Protein AF-0000000087415395 (afdb_homodimer)

pLDDT: mean 88.95, std 20.22, range [27.73, 98.94]

Secondary structure (DSSP, 8-state):
------------B---HHHHHHHHHHHHHT-BHHHHPBPP-EEETT-BHHHHHHHHHHHT-SEEEEE-TTSSEEEEEEHHHHHHHHHSSS-TTT-BGGGTSEETTS---B-TTSBHHHHHHHHHHTT-SEEEEEEEEEETTEEEEEEEEEEEHHHHHHHHHHHHH----/------------B---HHHHHHHHHHHHHH-BHHHHPBPP-EEETT-BHHHHHHHHHHHT-SEEEEE-TTSSEEEEEEHHHHHHHHHSSS-TTT-BGGGTSEETTS---B-TTSBHHHHHHHHHHTT-SEEEEEEEEEETTEEEEEEEEEEEHHHHHHHHHHHHH----

Structure (mmCIF, N/CA/C/O backbone):
data_AF-0000000087415395-model_v1
#
loop_
_entity.id
_entity.type
_entity.pdbx_description
1 polymer 'CBS domain-containing protein'
#
loop_
_atom_site.group_PDB
_atom_site.id
_atom_site.type_symbol
_atom_site.label_atom_id
_atom_site.label_alt_id
_atom_site.label_comp_id
_atom_site.label_asym_id
_atom_site.label_entity_id
_atom_site.label_seq_id
_atom_site.pdbx_PDB_ins_code
_atom_site.Cartn_x
_atom_site.Cartn_y
_atom_site.Cartn_z
_atom_site.occupancy
_atom_site.B_iso_or_equiv
_atom_site.auth_seq_id
_atom_site.auth_comp_id
_atom_site.auth_asym_id
_atom_site.auth_atom_id
_atom_site.pdbx_PDB_model_num
ATOM 1 N N . MET A 1 1 ? -17.281 68.375 13.727 1 27.73 1 MET A N 1
ATOM 2 C CA . MET A 1 1 ? -17.375 67.25 14.641 1 27.73 1 MET A CA 1
ATOM 3 C C . MET A 1 1 ? -16.688 66.062 14.062 1 27.73 1 MET A C 1
ATOM 5 O O . MET A 1 1 ? -17.109 65.5 13.031 1 27.73 1 MET A O 1
ATOM 9 N N . ALA A 1 2 ? -15.375 65.875 14.336 1 30.25 2 ALA A N 1
ATOM 10 C CA . ALA A 1 2 ? -14.391 64.938 13.805 1 30.25 2 ALA A CA 1
ATOM 11 C C . ALA A 1 2 ? -14.719 63.531 14.211 1 30.25 2 ALA A C 1
ATOM 13 O O . ALA A 1 2 ? -14.883 63.219 15.391 1 30.25 2 ALA A O 1
ATOM 14 N N . GLY A 1 3 ? -15.609 62.844 13.492 1 29.36 3 GLY A N 1
ATOM 15 C CA . GLY A 1 3 ? -16.047 61.5 13.727 1 29.36 3 GLY A CA 1
ATOM 16 C C . GLY A 1 3 ? -14.906 60.562 14.094 1 29.36 3 GLY A C 1
ATOM 17 O O . GLY A 1 3 ? -13.898 60.5 13.383 1 29.36 3 GLY A O 1
ATOM 18 N N . PHE A 1 4 ? -14.602 60.375 15.461 1 29.14 4 PHE A N 1
ATOM 19 C CA . PHE A 1 4 ? -13.609 59.5 16.094 1 29.14 4 PHE A CA 1
ATOM 20 C C . PHE A 1 4 ? -13.688 58.094 15.523 1 29.14 4 PHE A C 1
ATOM 22 O O . PHE A 1 4 ? -14.75 57.469 15.539 1 29.14 4 PHE A O 1
ATOM 29 N N . LEU A 1 5 ? -13.078 57.812 14.391 1 31.75 5 LEU A N 1
ATOM 30 C CA . LEU A 1 5 ? -12.867 56.438 13.891 1 31.75 5 LEU A CA 1
ATOM 31 C C . LEU A 1 5 ? -12.43 55.531 15.016 1 31.75 5 LEU A C 1
ATOM 33 O O . LEU A 1 5 ? -11.367 55.719 15.617 1 31.75 5 LEU A O 1
ATOM 37 N N . ASP A 1 6 ? -13.359 55.125 15.969 1 32.84 6 ASP A N 1
ATOM 38 C CA . ASP A 1 6 ? -13.133 54.188 17.062 1 32.84 6 ASP A CA 1
ATOM 39 C C . ASP A 1 6 ? -12.367 52.969 16.578 1 32.84 6 ASP A C 1
ATOM 41 O O . ASP A 1 6 ? -12.828 52.25 15.695 1 32.84 6 ASP A O 1
ATOM 45 N N . ALA A 1 7 ? -11.086 53.094 16.547 1 36.47 7 ALA A N 1
ATOM 46 C CA . ALA A 1 7 ? -10.188 51.969 16.422 1 36.47 7 ALA A CA 1
ATOM 47 C C . ALA A 1 7 ? -10.617 50.844 17.375 1 36.47 7 ALA A C 1
ATOM 49 O O . ALA A 1 7 ? -10.594 51 18.594 1 36.47 7 ALA A O 1
ATOM 50 N N . ARG A 1 8 ? -11.75 50.125 17.109 1 39 8 ARG A N 1
ATOM 51 C CA . ARG A 1 8 ? -12.008 48.969 17.938 1 39 8 ARG A CA 1
ATOM 52 C C . ARG A 1 8 ? -10.734 48.125 18.125 1 39 8 ARG A C 1
ATOM 54 O O . ARG A 1 8 ? -9.914 48.031 17.203 1 39 8 ARG A O 1
ATOM 61 N N . PRO A 1 9 ? -10.312 48 19.391 1 34.31 9 PRO A N 1
ATOM 62 C CA . PRO A 1 9 ? -9.156 47.156 19.688 1 34.31 9 PRO A CA 1
ATOM 63 C C . PRO A 1 9 ? -9.25 45.781 19.031 1 34.31 9 PRO A C 1
ATOM 65 O O . PRO A 1 9 ? -10.344 45.25 18.891 1 34.31 9 PRO A O 1
ATOM 68 N N . ARG A 1 10 ? -8.57 45.5 17.969 1 37.28 10 ARG A N 1
ATOM 69 C CA . ARG A 1 10 ? -8.422 44.156 17.422 1 37.28 10 ARG A CA 1
ATOM 70 C C . ARG A 1 10 ? -8.18 43.156 18.547 1 37.28 10 ARG A C 1
ATOM 72 O O . ARG A 1 10 ? -7.258 43.312 19.344 1 37.28 10 ARG A O 1
ATOM 79 N N . VAL A 1 11 ? -9.164 42.75 19.297 1 34.28 11 VAL A N 1
ATOM 80 C CA . VAL A 1 11 ? -9.008 41.594 20.172 1 34.28 11 VAL A CA 1
ATOM 81 C C . VAL A 1 11 ? -8.188 40.531 19.453 1 34.28 11 VAL A C 1
ATOM 83 O O . VAL A 1 11 ? -8.555 40.062 18.359 1 34.28 11 VAL A O 1
ATOM 86 N N . GLY A 1 12 ? -6.863 40.656 19.359 1 34.59 12 GLY A N 1
ATOM 87 C CA . GLY A 1 12 ? -5.98 39.562 18.969 1 34.59 12 GLY A CA 1
ATOM 88 C C . GLY A 1 12 ? -6.281 38.25 19.688 1 34.59 12 GLY A C 1
ATOM 89 O O . GLY A 1 12 ? -6.246 38.188 20.922 1 34.59 12 GLY A O 1
ATOM 90 N N . TYR A 1 13 ? -7.246 37.531 19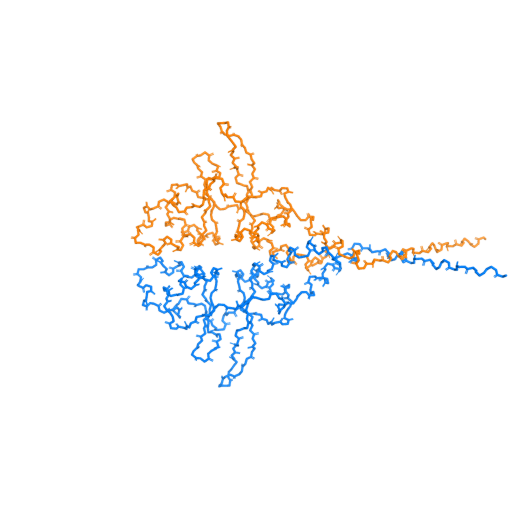.359 1 36.75 13 TYR A N 1
ATOM 91 C CA . TYR A 1 13 ? -7.277 36.156 19.891 1 36.75 13 TYR A CA 1
ATOM 92 C C . TYR A 1 13 ? -5.914 35.5 19.766 1 36.75 13 TYR A C 1
ATOM 94 O O . TYR A 1 13 ? -5.258 35.594 18.734 1 36.75 13 TYR A O 1
ATOM 102 N N . PHE A 1 14 ? -5.098 35.562 20.781 1 39.25 14 PHE A N 1
ATOM 103 C CA . PHE A 1 14 ? -3.928 34.688 20.938 1 39.25 14 PHE A CA 1
ATOM 104 C C . PHE A 1 14 ? -4.262 33.25 20.578 1 39.25 14 PHE A C 1
ATOM 106 O O . PHE A 1 14 ? -5.148 32.656 21.188 1 39.25 14 PHE A O 1
ATOM 113 N N . TYR A 1 15 ? -4.164 32.938 19.391 1 44.25 15 TYR A N 1
ATOM 114 C CA . TYR A 1 15 ? -4.219 31.5 19.078 1 44.25 15 TYR A CA 1
ATOM 115 C C . TYR A 1 15 ? -3.219 30.719 19.922 1 44.25 15 TYR A C 1
ATOM 117 O O . TYR A 1 15 ? -2.012 30.953 19.828 1 44.25 15 TYR A O 1
ATOM 125 N N . THR A 1 16 ? -3.465 30.391 21.094 1 48.66 16 THR A N 1
ATOM 126 C CA . THR A 1 16 ? -2.646 29.5 21.906 1 48.66 16 THR A CA 1
ATOM 127 C C . THR A 1 16 ? -2.438 28.156 21.203 1 48.66 16 THR A C 1
ATOM 129 O O . THR A 1 16 ? -3.201 27.797 20.297 1 48.66 16 THR A O 1
ATOM 132 N N . GLY A 1 17 ? -1.156 27.578 21.266 1 53 17 GLY A N 1
ATOM 133 C CA . GLY A 1 17 ? -0.797 26.25 20.812 1 53 17 GLY A CA 1
ATOM 134 C C . GLY A 1 17 ? -1.98 25.297 20.766 1 53 17 GLY A C 1
ATOM 135 O O . GLY A 1 17 ? -2.074 24.469 19.844 1 53 17 GLY A O 1
ATOM 136 N N . LYS A 1 18 ? -2.816 25.422 21.75 1 57.16 18 LYS A N 1
ATOM 137 C CA . LYS A 1 18 ? -4.031 24.609 21.828 1 57.16 18 LYS A CA 1
ATOM 138 C C . LYS A 1 18 ? -4.961 24.906 20.641 1 57.16 18 LYS A C 1
ATOM 140 O O . LYS A 1 18 ? -5.574 23.984 20.094 1 57.16 18 LYS A O 1
ATOM 145 N N . ASP A 1 19 ? -4.789 26.172 20.078 1 65.44 19 ASP A N 1
ATOM 146 C CA . ASP A 1 19 ? -5.715 26.562 19.016 1 65.44 19 ASP A CA 1
ATOM 147 C C . ASP A 1 19 ? -5.246 26.062 17.656 1 65.44 19 ASP A C 1
ATOM 149 O O . ASP A 1 19 ? -6.059 25.609 16.844 1 65.44 19 ASP A O 1
ATOM 153 N N . SER A 1 20 ? -3.982 25.922 17.562 1 72 20 SER A N 1
ATOM 154 C CA . SER A 1 20 ? -3.447 25.484 16.281 1 72 20 SER A CA 1
ATOM 155 C C . SER A 1 20 ? -3.727 24 16.062 1 72 20 SER A C 1
ATOM 157 O O . SER A 1 20 ? -4.137 23.594 14.969 1 72 20 SER A O 1
ATOM 159 N N . ASN A 1 21 ? -3.666 23.281 17.094 1 81.12 21 ASN A N 1
ATOM 160 C CA . ASN A 1 21 ? -3.914 21.844 17.016 1 81.12 21 ASN A CA 1
ATOM 161 C C . ASN A 1 21 ? -5.383 21.547 16.734 1 81.12 21 ASN A C 1
ATOM 163 O O . ASN A 1 21 ? -5.707 20.594 16.031 1 81.12 21 ASN A O 1
ATOM 167 N N . GLN A 1 22 ? -6.09 22.391 17.297 1 83.62 22 GLN A N 1
ATOM 168 C CA . GLN A 1 22 ? -7.52 22.219 17.062 1 83.62 22 GLN A CA 1
ATOM 169 C C . GLN A 1 22 ? -7.875 22.453 15.594 1 83.62 22 GLN A C 1
ATOM 171 O O . GLN A 1 22 ? -8.719 21.75 15.031 1 83.62 22 GLN A O 1
ATOM 176 N N . LEU A 1 23 ? -7.219 23.359 15.023 1 83.69 23 LEU A N 1
ATOM 177 C CA . LEU A 1 23 ? -7.484 23.672 13.625 1 83.69 23 LEU A CA 1
ATOM 178 C C . LEU A 1 23 ? -7.043 22.516 12.719 1 83.69 23 LEU A C 1
ATOM 180 O O . LEU A 1 23 ? -7.73 22.203 11.742 1 83.69 23 LEU A O 1
ATOM 184 N N . ILE A 1 24 ? -6.004 21.953 13.062 1 87.31 24 ILE A N 1
ATOM 185 C CA . ILE A 1 24 ? -5.48 20.844 12.273 1 87.31 24 ILE A CA 1
ATOM 186 C C . ILE A 1 24 ? -6.434 19.656 12.367 1 87.31 24 ILE A C 1
ATOM 188 O O . ILE A 1 24 ? -6.797 19.062 11.352 1 87.31 24 ILE A O 1
ATOM 192 N N . LYS A 1 25 ? -6.844 19.438 13.531 1 89.56 25 LYS A N 1
ATOM 193 C CA . LYS A 1 25 ? -7.77 18.328 13.758 1 89.56 25 LYS A CA 1
ATOM 194 C C . LYS A 1 25 ? -9.062 18.531 12.977 1 89.56 25 LYS A C 1
ATOM 196 O O . LYS A 1 25 ? -9.57 17.594 12.359 1 89.56 25 LYS A O 1
ATOM 201 N N . GLU A 1 26 ? -9.469 19.734 12.984 1 88.5 26 GLU A N 1
ATOM 202 C CA . GLU A 1 26 ? -10.711 20.047 12.281 1 88.5 26 GLU A CA 1
ATOM 203 C C . GLU A 1 26 ? -10.562 19.844 10.781 1 88.5 26 GLU A C 1
ATOM 205 O O . GLU A 1 26 ? -11.461 19.297 10.133 1 88.5 26 GLU A O 1
ATOM 210 N N . GLU A 1 27 ? -9.484 20.234 10.289 1 89.94 27 GLU A N 1
ATOM 211 C CA . GLU A 1 27 ? -9.258 20.125 8.852 1 89.94 27 GLU A CA 1
ATOM 212 C C . GLU A 1 27 ? -9.141 18.656 8.43 1 89.94 27 GLU A C 1
ATOM 214 O O . GLU A 1 27 ? -9.656 18.266 7.383 1 89.94 27 GLU A O 1
ATOM 219 N N . VAL A 1 28 ? -8.539 17.859 9.25 1 93 28 VAL A N 1
ATOM 220 C CA . VAL A 1 28 ? -8.375 16.438 8.961 1 93 28 VAL A CA 1
ATOM 221 C C . VAL A 1 28 ? -9.734 15.734 9.047 1 93 28 VAL A C 1
ATOM 223 O O . VAL A 1 28 ? -10.086 14.938 8.172 1 93 28 VAL A O 1
ATOM 226 N N . ASN A 1 29 ? -10.453 16.156 10 1 92 29 ASN A N 1
ATOM 227 C CA . ASN A 1 29 ? -11.734 15.492 10.266 1 92 29 ASN A CA 1
ATOM 228 C C . ASN A 1 29 ? -12.789 15.883 9.234 1 92 29 ASN A C 1
ATOM 230 O O . ASN A 1 29 ? -13.797 15.188 9.086 1 92 29 ASN A O 1
ATOM 234 N N . ARG A 1 30 ? -12.57 16.922 8.547 1 93.62 30 ARG A N 1
ATOM 235 C CA . ARG A 1 30 ? -13.531 17.406 7.562 1 93.62 30 ARG A CA 1
ATOM 236 C C . ARG A 1 30 ? -13.469 16.562 6.289 1 93.62 30 ARG A C 1
ATOM 238 O O . ARG A 1 30 ? -14.398 16.594 5.48 1 93.62 30 ARG A O 1
ATOM 245 N N . LYS A 1 31 ? -12.445 15.945 6.105 1 96.44 31 LYS A N 1
ATOM 246 C CA . LYS A 1 31 ? -12.328 15.094 4.922 1 96.44 31 LYS A CA 1
ATOM 247 C C . LYS A 1 31 ? -13.141 13.812 5.086 1 96.44 31 LYS A C 1
ATOM 249 O O . LYS A 1 31 ? -12.945 13.07 6.051 1 96.44 31 LYS A O 1
ATOM 254 N N . ILE A 1 32 ? -14 13.594 4.078 1 98.38 32 ILE A N 1
ATOM 255 C CA . ILE A 1 32 ? -14.906 12.453 4.207 1 98.38 32 ILE A CA 1
ATOM 256 C C . ILE A 1 32 ? -14.641 11.461 3.078 1 98.38 32 ILE A C 1
ATOM 258 O O . ILE A 1 32 ? -14.25 11.852 1.976 1 98.38 32 ILE A O 1
ATOM 262 N N . VAL A 1 33 ? -14.93 10.266 3.238 1 98.81 33 VAL A N 1
ATOM 263 C CA . VAL A 1 33 ? -14.609 9.133 2.371 1 98.81 33 VAL A CA 1
ATOM 264 C C . VAL A 1 33 ? -15.234 9.352 0.992 1 98.81 33 VAL A C 1
ATOM 266 O O . VAL A 1 33 ? -14.57 9.141 -0.03 1 98.81 33 VAL A O 1
ATOM 269 N N . LYS A 1 34 ? -16.422 9.82 0.931 1 98.5 34 LYS A N 1
ATOM 270 C CA . LYS A 1 34 ? -17.125 9.914 -0.343 1 98.5 34 LYS A CA 1
ATOM 271 C C . LYS A 1 34 ? -16.422 10.867 -1.299 1 98.5 34 LYS A C 1
ATOM 273 O O . LYS A 1 34 ? -16.484 10.695 -2.518 1 98.5 34 LYS A O 1
ATOM 278 N N . ASP A 1 35 ? -15.711 11.836 -0.807 1 98.19 35 ASP A N 1
ATOM 279 C CA . ASP A 1 35 ? -15.031 12.82 -1.643 1 98.19 35 ASP A CA 1
ATOM 280 C C . ASP A 1 35 ? -13.695 12.297 -2.145 1 98.19 35 ASP A C 1
ATOM 282 O O . ASP A 1 35 ? -13.102 12.859 -3.07 1 98.19 35 ASP A O 1
ATOM 286 N N . TYR A 1 36 ? -13.242 11.18 -1.556 1 98.62 36 TYR A N 1
ATOM 287 C CA . TYR A 1 36 ? -11.883 10.742 -1.863 1 98.62 36 TYR A CA 1
ATOM 288 C C . TYR A 1 36 ? -11.883 9.328 -2.434 1 98.62 36 TYR A C 1
ATOM 290 O O . TYR A 1 36 ? -10.906 8.898 -3.051 1 98.62 36 TYR A O 1
ATOM 298 N N . LYS A 1 37 ? -12.945 8.594 -2.188 1 98.75 37 LYS A N 1
ATOM 299 C CA . LYS A 1 37 ? -12.969 7.188 -2.58 1 98.75 37 LYS A CA 1
ATOM 300 C C . LYS A 1 37 ? -12.766 7.035 -4.086 1 98.75 37 LYS A C 1
ATOM 302 O O . LYS A 1 37 ? -13.133 7.918 -4.859 1 98.75 37 LYS A O 1
ATOM 307 N N . ALA A 1 38 ? -12.164 5.941 -4.465 1 98.62 38 ALA A N 1
ATOM 308 C CA . ALA A 1 38 ? -12.008 5.555 -5.867 1 98.62 38 ALA A CA 1
ATOM 309 C C . ALA A 1 38 ? -13.008 4.461 -6.242 1 98.62 38 ALA A C 1
ATOM 311 O O . ALA A 1 38 ? -13.602 3.826 -5.371 1 98.62 38 ALA A O 1
ATOM 312 N N . PRO A 1 39 ? -13.211 4.289 -7.527 1 98.38 39 PRO A N 1
ATOM 313 C CA . PRO A 1 39 ? -14.07 3.176 -7.941 1 98.38 39 PRO A CA 1
ATOM 314 C C . PRO A 1 39 ? -13.539 1.818 -7.488 1 98.38 39 PRO A C 1
ATOM 316 O O . PRO A 1 39 ? -12.328 1.584 -7.531 1 98.38 39 PRO A O 1
ATOM 319 N N . PRO A 1 40 ? -14.383 1.015 -7.047 1 98.38 40 PRO A N 1
ATOM 320 C CA . PRO A 1 40 ? -13.93 -0.317 -6.637 1 98.38 40 PRO A CA 1
ATOM 321 C C . PRO A 1 40 ? -13.586 -1.216 -7.824 1 98.38 40 PRO A C 1
ATOM 323 O O . PRO A 1 40 ? -14.141 -1.044 -8.914 1 98.38 40 PRO A O 1
ATOM 326 N N . ILE A 1 41 ? -12.719 -2.127 -7.672 1 98.88 41 ILE A N 1
ATOM 327 C CA . ILE A 1 41 ? -12.422 -3.166 -8.656 1 98.88 41 ILE A CA 1
ATOM 328 C C . ILE A 1 41 ? -13.016 -4.496 -8.195 1 98.88 41 ILE A C 1
ATOM 330 O O . ILE A 1 41 ? -12.617 -5.031 -7.152 1 98.88 41 ILE A O 1
ATOM 334 N N . ILE A 1 42 ? -13.859 -5 -9.031 1 98.81 42 ILE A N 1
ATOM 335 C CA . ILE A 1 42 ? -14.719 -6.09 -8.578 1 98.81 42 ILE A CA 1
ATOM 336 C C . ILE A 1 42 ? -14.508 -7.316 -9.461 1 98.81 42 ILE A C 1
ATOM 338 O O . ILE A 1 42 ? -14.297 -7.191 -10.672 1 98.81 42 ILE A O 1
ATOM 342 N N . ILE A 1 43 ? -14.562 -8.484 -8.828 1 98.94 43 ILE A N 1
ATOM 343 C CA . ILE A 1 43 ? -14.625 -9.766 -9.523 1 98.94 43 ILE A CA 1
ATOM 344 C C . ILE A 1 43 ? -15.703 -10.648 -8.898 1 98.94 43 ILE A C 1
ATOM 346 O O . ILE A 1 43 ? -16.234 -10.32 -7.832 1 98.94 43 ILE A O 1
ATOM 350 N N . LYS A 1 44 ? -15.977 -11.711 -9.57 1 98.69 44 LYS A N 1
ATOM 351 C CA . LYS A 1 44 ? -16.984 -12.648 -9.07 1 98.69 44 LYS A CA 1
ATOM 352 C C . LYS A 1 44 ? -16.328 -13.75 -8.234 1 98.69 44 LYS A C 1
ATOM 354 O O . LYS A 1 44 ? -15.156 -14.07 -8.414 1 98.69 44 LYS A O 1
ATOM 359 N N . GLU A 1 45 ? -17.125 -14.383 -7.422 1 98.12 45 GLU A N 1
ATOM 360 C CA . GLU A 1 45 ? -16.672 -15.477 -6.578 1 98.12 45 GLU A CA 1
ATOM 361 C C . GLU A 1 45 ? -16.141 -16.641 -7.422 1 98.12 45 GLU A C 1
ATOM 363 O O . GLU A 1 45 ? -15.258 -17.375 -6.98 1 98.12 45 GLU A O 1
ATOM 368 N N . SER A 1 46 ? -16.656 -16.75 -8.617 1 97.88 46 SER A N 1
ATOM 369 C CA . SER A 1 46 ? -16.312 -17.875 -9.477 1 97.88 46 SER A CA 1
ATOM 370 C C . SER A 1 46 ? -15.078 -17.594 -10.312 1 97.88 46 SER A C 1
ATOM 372 O O . SER A 1 46 ? -14.547 -18.484 -10.977 1 97.88 46 SER A O 1
ATOM 374 N N . SER A 1 47 ? -14.656 -16.344 -10.289 1 98.62 47 SER A N 1
ATOM 375 C CA . SER A 1 47 ? -13.438 -16.031 -11.031 1 98.62 47 SER A CA 1
ATOM 376 C C . SER A 1 47 ? -12.273 -16.891 -10.57 1 98.62 47 SER A C 1
ATOM 378 O O . SER A 1 47 ? -12.164 -17.234 -9.391 1 98.62 47 SER A O 1
ATOM 380 N N . SER A 1 48 ? -11.445 -17.281 -11.469 1 98.81 48 SER A N 1
ATOM 381 C CA . SER A 1 48 ? -10.258 -18.047 -11.094 1 98.81 48 SER A CA 1
ATOM 382 C C . SER A 1 48 ? -9.203 -17.141 -10.453 1 98.81 48 SER A C 1
ATOM 384 O O . SER A 1 48 ? -9.203 -15.93 -10.664 1 98.81 48 SER A O 1
ATOM 386 N N . VAL A 1 49 ? -8.328 -17.766 -9.758 1 98.81 49 VAL A N 1
ATOM 387 C CA . VAL A 1 49 ? -7.195 -17.047 -9.18 1 98.81 49 VAL A CA 1
ATOM 388 C C . VAL A 1 49 ? -6.363 -16.422 -10.297 1 98.81 49 VAL A C 1
ATOM 390 O O . VAL A 1 49 ? -5.898 -15.281 -10.164 1 98.81 49 VAL A O 1
ATOM 393 N N . TYR A 1 50 ? -6.23 -17.125 -11.391 1 98.69 50 TYR A N 1
ATOM 394 C CA . TYR A 1 50 ? -5.492 -16.594 -12.523 1 98.69 50 TYR A CA 1
ATOM 395 C C . TYR A 1 50 ? -6.156 -15.328 -13.062 1 98.69 50 TYR A C 1
ATOM 397 O O . TYR A 1 50 ? -5.484 -14.328 -13.312 1 98.69 50 TYR A O 1
ATOM 405 N N . ASP A 1 51 ? -7.449 -15.383 -13.188 1 98.75 51 ASP A N 1
ATOM 406 C CA . ASP A 1 51 ? -8.188 -14.211 -13.664 1 98.75 51 ASP A CA 1
ATOM 407 C C . ASP A 1 51 ? -8.039 -13.039 -12.688 1 98.75 51 ASP A C 1
ATOM 409 O O . ASP A 1 51 ? -7.945 -11.883 -13.109 1 98.75 51 ASP A O 1
ATOM 413 N N . ALA A 1 52 ? -8.07 -13.375 -11.43 1 98.88 52 ALA A N 1
ATOM 414 C CA . ALA A 1 52 ? -7.898 -12.344 -10.406 1 98.88 52 ALA A CA 1
ATOM 415 C C . ALA A 1 52 ? -6.535 -11.672 -10.531 1 98.88 52 ALA A C 1
ATOM 417 O O . ALA A 1 52 ? -6.438 -10.445 -10.461 1 98.88 52 ALA A O 1
ATOM 418 N N . ILE A 1 53 ? -5.477 -12.414 -10.758 1 98.75 53 ILE A N 1
ATOM 419 C CA . ILE A 1 53 ? -4.133 -11.875 -10.93 1 98.75 53 ILE A CA 1
ATOM 420 C C . ILE A 1 53 ? -4.094 -10.969 -12.156 1 98.75 53 ILE A C 1
ATOM 422 O O . ILE A 1 53 ? -3.561 -9.852 -12.094 1 98.75 53 ILE A O 1
ATOM 426 N N . CYS A 1 54 ? -4.688 -11.414 -13.211 1 98.56 54 CYS A N 1
ATOM 427 C CA . CYS A 1 54 ? -4.727 -10.617 -14.438 1 98.56 54 CYS A CA 1
ATOM 428 C C . CYS A 1 54 ? -5.445 -9.297 -14.195 1 98.56 54 CYS A C 1
ATOM 430 O O . CYS A 1 54 ? -4.977 -8.242 -14.633 1 98.56 54 CYS A O 1
ATOM 432 N N . THR A 1 55 ? -6.574 -9.383 -13.5 1 98.75 55 THR A N 1
ATOM 433 C CA . THR A 1 55 ? -7.34 -8.18 -13.203 1 98.75 55 THR A CA 1
ATOM 434 C C . THR A 1 55 ? -6.527 -7.223 -12.336 1 98.75 55 THR A C 1
ATOM 436 O O . THR A 1 55 ? -6.543 -6.012 -12.555 1 98.75 55 THR A O 1
ATOM 439 N N . LEU A 1 56 ? -5.852 -7.797 -11.383 1 98.56 56 LEU A N 1
ATOM 440 C CA . LEU A 1 56 ? -5.016 -6.996 -10.492 1 98.56 56 LEU A CA 1
ATOM 441 C C . LEU A 1 56 ? -3.975 -6.211 -11.289 1 98.56 56 LEU A C 1
ATOM 443 O O . LEU A 1 56 ? -3.777 -5.02 -11.047 1 98.56 56 LEU A O 1
ATOM 447 N N . PHE A 1 57 ? -3.307 -6.801 -12.203 1 97.75 57 PHE A N 1
ATOM 448 C CA . PHE A 1 57 ? -2.279 -6.16 -13.016 1 97.75 57 PHE A CA 1
ATOM 449 C C . PHE A 1 57 ? -2.9 -5.164 -13.992 1 97.75 57 PHE A C 1
ATOM 451 O O . PHE A 1 57 ? -2.389 -4.055 -14.164 1 97.75 57 PHE A O 1
ATOM 458 N N . LEU A 1 58 ? -4.004 -5.609 -14.633 1 98.12 58 LEU A N 1
ATOM 459 C CA . LEU A 1 58 ? -4.676 -4.773 -15.617 1 98.12 58 LEU A CA 1
ATOM 460 C C . LEU A 1 58 ? -5.133 -3.459 -14.992 1 98.12 58 LEU A C 1
ATOM 462 O O . LEU A 1 58 ? -4.973 -2.393 -15.586 1 98.12 58 LEU A O 1
ATOM 466 N N . GLU A 1 59 ? -5.656 -3.521 -13.812 1 98.19 59 GLU A N 1
ATOM 467 C CA . GLU A 1 59 ? -6.227 -2.354 -13.148 1 98.19 59 GLU A CA 1
ATOM 468 C C . GLU A 1 59 ? -5.18 -1.626 -12.312 1 98.19 59 GLU A C 1
ATOM 470 O O . GLU A 1 59 ? -5.43 -0.527 -11.812 1 98.19 59 GLU A O 1
ATOM 475 N N . ASP A 1 60 ? -4.062 -2.227 -12.117 1 97.31 60 ASP A N 1
ATOM 476 C CA . ASP A 1 60 ? -2.965 -1.69 -11.32 1 97.31 60 ASP A CA 1
ATOM 477 C C . ASP A 1 60 ? -3.424 -1.363 -9.898 1 97.31 60 ASP A C 1
ATOM 479 O O . ASP A 1 60 ? -3.242 -0.241 -9.422 1 97.31 60 ASP A O 1
ATOM 483 N N . VAL A 1 61 ? -3.982 -2.367 -9.258 1 97.88 61 VAL A N 1
ATOM 484 C CA . VAL A 1 61 ? -4.41 -2.27 -7.863 1 97.88 61 VAL A CA 1
ATOM 485 C C . VAL A 1 61 ? -3.857 -3.451 -7.07 1 97.88 61 VAL A C 1
ATOM 487 O O . VAL A 1 61 ? -3.373 -4.426 -7.648 1 97.88 61 VAL A O 1
ATOM 490 N N . GLY A 1 62 ? -3.93 -3.322 -5.691 1 98 62 GLY A N 1
ATOM 491 C CA . GLY A 1 62 ? -3.402 -4.379 -4.844 1 98 62 GLY A CA 1
ATOM 492 C C . GLY A 1 62 ? -4.484 -5.227 -4.199 1 98 62 GLY A C 1
ATOM 493 O O . GLY A 1 62 ? -4.191 -6.219 -3.531 1 98 62 GLY A O 1
ATOM 494 N N . THR A 1 63 ? -5.734 -4.805 -4.391 1 98.56 63 THR A N 1
ATOM 495 C CA . THR A 1 63 ? -6.848 -5.492 -3.75 1 98.56 63 THR A CA 1
ATOM 496 C C . THR A 1 63 ? -8.062 -5.539 -4.676 1 98.56 63 THR A C 1
ATOM 498 O O . THR A 1 63 ? -8.336 -4.574 -5.391 1 98.56 63 THR A O 1
ATOM 501 N N . LEU A 1 64 ? -8.734 -6.676 -4.699 1 98.94 64 LEU A N 1
ATOM 502 C CA . LEU A 1 64 ? -9.984 -6.863 -5.418 1 98.94 64 LEU A CA 1
ATOM 503 C C . LEU A 1 64 ? -11.117 -7.211 -4.457 1 98.94 64 LEU A C 1
ATOM 505 O O . LEU A 1 64 ? -10.922 -7.961 -3.498 1 98.94 64 LEU A O 1
ATOM 509 N N . PHE A 1 65 ? -12.281 -6.707 -4.785 1 98.94 65 PHE A N 1
ATOM 510 C CA . PHE A 1 65 ? -13.461 -7.078 -4.016 1 98.94 65 PHE A CA 1
ATOM 511 C C . PHE A 1 65 ? -14.281 -8.117 -4.762 1 98.94 65 PHE A C 1
ATOM 513 O O . PHE A 1 65 ? -14.484 -8.008 -5.977 1 98.94 65 PHE A O 1
ATOM 520 N N . VAL A 1 66 ? -14.719 -9.117 -4.047 1 98.94 66 VAL A N 1
ATOM 521 C CA . VAL A 1 66 ? -15.422 -10.25 -4.637 1 98.94 66 VAL A CA 1
ATOM 522 C C . VAL A 1 66 ? -16.922 -10.141 -4.34 1 98.94 66 VAL A C 1
ATOM 524 O O . VAL A 1 66 ? -17.312 -9.992 -3.182 1 98.94 66 VAL A O 1
ATOM 527 N N . LEU A 1 67 ? -17.672 -10.227 -5.34 1 98.81 67 LEU A N 1
ATOM 528 C CA . LEU A 1 67 ? -19.125 -10.172 -5.164 1 98.81 67 LEU A CA 1
ATOM 529 C C . LEU A 1 67 ? -19.75 -11.547 -5.336 1 98.81 67 LEU A C 1
ATOM 531 O O . LEU A 1 67 ? -19.297 -12.344 -6.16 1 98.81 67 LEU A O 1
ATOM 535 N N . ASN A 1 68 ? -20.781 -11.773 -4.562 1 97.69 68 ASN A N 1
ATOM 536 C CA . ASN A 1 68 ? -21.562 -13 -4.754 1 97.69 68 ASN A CA 1
ATOM 537 C C . ASN A 1 68 ? -22.531 -12.867 -5.926 1 97.69 68 ASN A C 1
ATOM 539 O O . ASN A 1 68 ? -22.531 -11.852 -6.621 1 97.69 68 ASN A O 1
ATOM 543 N N . GLY A 1 69 ? -23.234 -13.914 -6.207 1 96.44 69 GLY A N 1
ATOM 544 C CA . GLY A 1 69 ? -24.141 -13.969 -7.344 1 96.44 69 GLY A CA 1
ATOM 545 C C . GLY A 1 69 ? -25.219 -12.906 -7.297 1 96.44 69 GLY A C 1
ATOM 546 O O . GLY A 1 69 ? -25.844 -12.594 -8.32 1 96.44 69 GLY A O 1
ATOM 547 N N . LYS A 1 70 ? -25.453 -12.281 -6.129 1 96.5 70 LYS A N 1
ATOM 548 C CA . LYS A 1 70 ? -26.5 -11.266 -5.961 1 96.5 70 LYS A CA 1
ATOM 549 C C . LYS A 1 70 ? -25.906 -9.859 -6.043 1 96.5 70 LYS A C 1
ATOM 551 O O . LYS A 1 70 ? -26.625 -8.875 -5.809 1 96.5 70 LYS A O 1
ATOM 556 N N . GLY A 1 71 ? -24.641 -9.742 -6.207 1 97.25 71 GLY A N 1
ATOM 557 C CA . GLY A 1 71 ? -23.984 -8.453 -6.383 1 97.25 71 GLY A CA 1
ATOM 558 C C . GLY A 1 71 ? -23.594 -7.797 -5.074 1 97.25 71 GLY A C 1
ATOM 559 O O . GLY A 1 71 ? -23.422 -6.578 -5.008 1 97.25 71 GLY A O 1
ATOM 560 N N . HIS A 1 72 ? -23.484 -8.633 -4.062 1 98.25 72 HIS A N 1
ATOM 561 C CA . HIS A 1 72 ? -23.078 -8.102 -2.762 1 98.25 72 HIS A CA 1
ATOM 562 C C . HIS A 1 72 ? -21.672 -8.547 -2.391 1 98.25 72 HIS A C 1
ATOM 564 O O . HIS A 1 72 ? -21.188 -9.562 -2.893 1 98.25 72 HIS A O 1
ATOM 570 N N . LEU A 1 73 ? -21.125 -7.766 -1.458 1 98.75 73 LEU A N 1
ATOM 571 C CA . LEU A 1 73 ? -19.766 -8.055 -1.02 1 98.75 73 LEU A CA 1
ATOM 572 C C . LEU A 1 73 ? -19.688 -9.438 -0.372 1 98.75 73 LEU A C 1
ATOM 574 O O . LEU A 1 73 ? -20.375 -9.703 0.611 1 98.75 73 LEU A O 1
ATOM 578 N N . ALA A 1 74 ? -18.844 -10.289 -0.957 1 98.62 74 ALA A N 1
ATOM 579 C CA . ALA A 1 74 ? -18.672 -11.641 -0.431 1 98.62 74 ALA A CA 1
ATOM 580 C C . ALA A 1 74 ? -17.266 -11.82 0.15 1 98.62 74 ALA A C 1
ATOM 582 O O . ALA A 1 74 ? -17.078 -12.609 1.079 1 98.62 74 ALA A O 1
ATOM 583 N N . GLY A 1 75 ? -16.266 -11.133 -0.437 1 98.88 75 GLY A N 1
ATOM 584 C CA . GLY A 1 75 ? -14.891 -11.328 -0.002 1 98.88 75 GLY A CA 1
ATOM 585 C C . GLY A 1 75 ? -13.945 -10.266 -0.529 1 98.88 75 GLY A C 1
ATOM 586 O O . GLY A 1 75 ? -14.367 -9.344 -1.23 1 98.88 75 GLY A O 1
ATOM 587 N N . VAL A 1 76 ? -12.734 -10.352 -0.083 1 98.88 76 VAL A N 1
ATOM 588 C CA . VAL A 1 76 ? -11.625 -9.516 -0.527 1 98.88 76 VAL A CA 1
ATOM 589 C C . VAL A 1 76 ? -1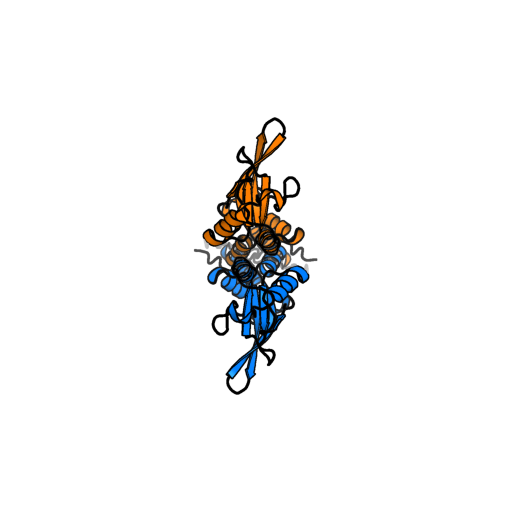0.398 -10.383 -0.802 1 98.88 76 VAL A C 1
ATOM 591 O O . VAL A 1 76 ? -10.109 -11.312 -0.05 1 98.88 76 VAL A O 1
ATOM 594 N N . VAL A 1 77 ? -9.742 -10.102 -1.851 1 98.81 77 VAL A N 1
ATOM 595 C CA . VAL A 1 77 ? -8.477 -10.773 -2.127 1 98.81 77 VAL A CA 1
ATOM 596 C C . VAL A 1 77 ? -7.395 -9.742 -2.443 1 98.81 77 VAL A C 1
ATOM 598 O O . VAL A 1 77 ? -7.637 -8.797 -3.199 1 98.81 77 VAL A O 1
ATOM 601 N N . SER A 1 78 ? -6.297 -9.883 -1.802 1 98.31 78 SER A N 1
ATOM 602 C CA . SER A 1 78 ? -5.199 -8.938 -1.983 1 98.31 78 SER A CA 1
ATOM 603 C C . SER A 1 78 ? -4.055 -9.57 -2.773 1 98.31 78 SER A C 1
ATOM 605 O O . SER A 1 78 ? -4.066 -10.773 -3.033 1 98.31 78 SER A O 1
ATOM 607 N N . ARG A 1 79 ? -3.145 -8.734 -3.135 1 98.12 79 ARG A N 1
ATOM 608 C CA . ARG A 1 79 ? -1.941 -9.195 -3.82 1 98.12 79 ARG A CA 1
ATOM 609 C C . ARG A 1 79 ? -1.193 -10.227 -2.984 1 98.12 79 ARG A C 1
ATOM 611 O O . ARG A 1 79 ? -0.649 -11.188 -3.521 1 98.12 79 ARG A O 1
ATOM 618 N N . LYS A 1 80 ? -1.174 -10.055 -1.74 1 97.94 80 LYS A N 1
ATOM 619 C CA . LYS A 1 80 ? -0.555 -11.008 -0.823 1 97.94 80 LYS A CA 1
ATOM 620 C C . LYS A 1 80 ? -1.219 -12.383 -0.924 1 97.94 80 LYS A C 1
ATOM 622 O O . LYS A 1 80 ? -0.535 -13.398 -1.025 1 97.94 80 LYS A O 1
ATOM 627 N N . ASP A 1 81 ? -2.504 -12.445 -0.911 1 98.12 81 ASP A N 1
ATOM 628 C CA . ASP A 1 81 ? -3.252 -13.695 -1.049 1 98.12 81 ASP A CA 1
ATOM 629 C C . ASP A 1 81 ? -2.93 -14.383 -2.371 1 98.12 81 ASP A C 1
ATOM 631 O O . ASP A 1 81 ? -2.738 -15.602 -2.412 1 98.12 81 ASP A O 1
ATOM 635 N N . LEU A 1 82 ? -2.893 -13.586 -3.406 1 98.56 82 LEU A N 1
ATOM 636 C CA . LEU A 1 82 ? -2.68 -14.133 -4.742 1 98.56 82 LEU A CA 1
ATOM 637 C C . LEU A 1 82 ? -1.258 -14.656 -4.898 1 98.56 82 LEU A C 1
ATOM 639 O O . LEU A 1 82 ? -1.039 -15.688 -5.535 1 98.56 82 LEU A O 1
ATOM 643 N N . LEU A 1 83 ? -0.288 -13.93 -4.309 1 98.5 83 LEU A N 1
ATOM 644 C CA . LEU A 1 83 ? 1.091 -14.406 -4.324 1 98.5 83 LEU A CA 1
ATOM 645 C C . LEU A 1 83 ? 1.219 -15.719 -3.561 1 98.5 83 LEU A C 1
ATOM 647 O O . LEU A 1 83 ? 1.889 -16.656 -4.023 1 98.5 83 LEU A O 1
ATOM 651 N N . ARG A 1 84 ? 0.575 -15.812 -2.434 1 97.44 84 ARG A N 1
ATOM 652 C CA . ARG A 1 84 ? 0.57 -17.047 -1.657 1 97.44 84 ARG A CA 1
ATOM 653 C C . ARG A 1 84 ? -0.012 -18.203 -2.467 1 97.44 84 ARG A C 1
ATOM 655 O O . ARG A 1 84 ? 0.538 -19.312 -2.469 1 97.44 84 ARG A O 1
ATOM 662 N N . ALA A 1 85 ? -1.045 -17.969 -3.172 1 97.5 85 ALA A N 1
ATOM 663 C CA . ALA A 1 85 ? -1.679 -18.984 -4.004 1 97.5 85 ALA A CA 1
ATOM 664 C C . ALA A 1 85 ? -0.765 -19.406 -5.152 1 97.5 85 ALA A C 1
ATOM 666 O O . ALA A 1 85 ? -0.705 -20.578 -5.512 1 97.5 85 ALA A O 1
ATOM 667 N N . ALA A 1 86 ? -0.097 -18.422 -5.719 1 96.44 86 ALA A N 1
ATOM 668 C CA . ALA A 1 86 ? 0.749 -18.672 -6.887 1 96.44 86 ALA A CA 1
ATOM 669 C C . ALA A 1 86 ? 1.939 -19.547 -6.527 1 96.44 86 ALA A C 1
ATOM 671 O O . ALA A 1 86 ? 2.543 -20.172 -7.406 1 96.44 86 ALA A O 1
ATOM 672 N N . LEU A 1 87 ? 2.326 -19.562 -5.246 1 95 87 LEU A N 1
ATOM 673 C CA . LEU A 1 87 ? 3.439 -20.391 -4.789 1 95 87 LEU A CA 1
ATOM 674 C C . LEU A 1 87 ? 3.029 -21.859 -4.707 1 95 87 LEU A C 1
ATOM 676 O O . LEU A 1 87 ? 3.885 -22.734 -4.68 1 95 87 LEU A O 1
ATOM 680 N N . GLY A 1 88 ? 1.754 -22.031 -4.605 1 90.31 88 GLY A N 1
ATOM 681 C CA . GLY A 1 88 ? 1.275 -23.391 -4.488 1 90.31 88 GLY A CA 1
ATOM 682 C C . GLY A 1 88 ? 1.397 -24.188 -5.777 1 90.31 88 GLY A C 1
ATOM 683 O O . GLY A 1 88 ? 1.785 -23.641 -6.812 1 90.31 88 GLY A O 1
ATOM 684 N N . LYS A 1 89 ? 1.118 -25.5 -5.738 1 85.5 89 LYS A N 1
ATOM 685 C CA . LYS A 1 89 ? 1.278 -26.391 -6.879 1 85.5 89 LYS A CA 1
ATOM 686 C C . LYS A 1 89 ? -0.03 -26.547 -7.648 1 85.5 89 LYS A C 1
ATOM 688 O O . LYS A 1 89 ? -0.069 -27.188 -8.695 1 85.5 89 LYS A O 1
ATOM 693 N N . GLN A 1 90 ? -0.996 -25.875 -7.188 1 89.62 90 GLN A N 1
ATOM 694 C CA . GLN A 1 90 ? -2.297 -26 -7.836 1 89.62 90 GLN A CA 1
ATOM 695 C C . GLN A 1 90 ? -2.373 -25.156 -9.102 1 89.62 90 GLN A C 1
ATOM 697 O O . GLN A 1 90 ? -1.695 -24.125 -9.203 1 89.62 90 GLN A O 1
ATOM 702 N N . ASN A 1 91 ? -3.24 -25.656 -9.969 1 95.06 91 ASN A N 1
ATOM 703 C CA . ASN A 1 91 ? -3.51 -24.891 -11.18 1 95.06 91 ASN A CA 1
ATOM 704 C C . ASN A 1 91 ? -4.367 -23.656 -10.891 1 95.06 91 ASN A C 1
ATOM 706 O O . ASN A 1 91 ? -5.543 -23.781 -10.547 1 95.06 91 ASN A O 1
ATOM 710 N N . LEU A 1 92 ? -3.84 -22.484 -11.172 1 97.38 92 LEU A N 1
ATOM 711 C CA . LEU A 1 92 ? -4.473 -21.219 -10.812 1 97.38 92 LEU A CA 1
ATOM 712 C C . LEU A 1 92 ? -5.707 -20.969 -11.672 1 97.38 92 LEU A C 1
ATOM 714 O O . LEU A 1 92 ? -6.625 -20.25 -11.258 1 97.38 92 LEU A O 1
ATOM 718 N N . GLU A 1 93 ? -5.797 -21.547 -12.836 1 97.81 93 GLU A N 1
ATOM 719 C CA . GLU A 1 93 ? -6.926 -21.344 -13.75 1 97.81 93 GLU A CA 1
ATOM 720 C C . GLU A 1 93 ? -8.164 -22.094 -13.258 1 97.81 93 GLU A C 1
ATOM 722 O O . GLU A 1 93 ? -9.289 -21.703 -13.578 1 97.81 93 GLU A O 1
ATOM 727 N N . ASP A 1 94 ? -7.887 -23.062 -12.438 1 97.5 94 ASP A N 1
ATOM 728 C CA . ASP A 1 94 ? -8.992 -23.891 -11.992 1 97.5 94 ASP A CA 1
ATOM 729 C C . ASP A 1 94 ? -9.391 -23.562 -10.562 1 97.5 94 ASP A C 1
ATOM 731 O O . ASP A 1 94 ? -10.367 -24.109 -10.039 1 97.5 94 ASP A O 1
ATOM 735 N N . MET A 1 95 ? -8.656 -22.781 -9.938 1 97.62 95 MET A N 1
ATOM 736 C CA . MET A 1 95 ? -8.891 -22.469 -8.531 1 97.62 95 MET A CA 1
ATOM 737 C C . MET A 1 95 ? -9.75 -21.203 -8.398 1 97.62 95 MET A C 1
ATOM 739 O O . MET A 1 95 ? -9.328 -20.109 -8.773 1 97.62 95 MET A O 1
ATOM 743 N N . PRO A 1 96 ? -10.938 -21.391 -7.887 1 98.31 96 PRO A N 1
ATOM 744 C CA . PRO A 1 96 ? -11.758 -20.188 -7.684 1 98.31 96 PRO A CA 1
ATOM 745 C C . PRO A 1 96 ? -11.211 -19.297 -6.578 1 98.31 96 PRO A C 1
ATOM 747 O O . PRO A 1 96 ? -10.68 -19.781 -5.578 1 98.31 96 PRO A O 1
ATOM 750 N N . VAL A 1 97 ? -11.398 -18 -6.672 1 98.75 97 VAL A N 1
ATOM 751 C CA . VAL A 1 97 ? -10.891 -17.047 -5.691 1 98.75 97 VAL A CA 1
ATOM 752 C C . VAL A 1 97 ? -11.586 -17.266 -4.348 1 98.75 97 VAL A C 1
ATOM 754 O O . VAL A 1 97 ? -11.047 -16.906 -3.299 1 98.75 97 VAL A O 1
ATOM 757 N N . SER A 1 98 ? -12.766 -17.844 -4.414 1 98.44 98 SER A N 1
ATOM 758 C CA . SER A 1 98 ? -13.523 -18.078 -3.193 1 98.44 98 SER A CA 1
ATOM 759 C C . SER A 1 98 ? -12.75 -18.953 -2.217 1 98.44 98 SER A C 1
ATOM 761 O O . SER A 1 98 ? -13.039 -18.969 -1.019 1 98.44 98 SER A O 1
ATOM 763 N N . ILE A 1 99 ? -11.742 -19.656 -2.672 1 97.19 99 ILE A N 1
ATOM 764 C CA . ILE A 1 99 ? -10.969 -20.578 -1.855 1 97.19 99 ILE A CA 1
ATOM 765 C C . ILE A 1 99 ? -9.93 -19.812 -1.039 1 97.19 99 ILE A C 1
ATOM 767 O O . ILE A 1 99 ? -9.539 -20.25 0.045 1 97.19 99 ILE A O 1
ATOM 771 N N . ILE A 1 100 ? -9.562 -18.641 -1.504 1 98.38 100 ILE A N 1
ATOM 772 C CA . ILE A 1 100 ? -8.398 -18.016 -0.87 1 98.38 100 ILE A CA 1
ATOM 773 C C . ILE A 1 100 ? -8.789 -16.656 -0.292 1 98.38 100 ILE A C 1
ATOM 775 O O . ILE A 1 100 ? -8.023 -16.062 0.462 1 98.38 100 ILE A O 1
ATOM 779 N N . MET A 1 101 ? -9.961 -16.156 -0.606 1 98.69 101 MET A N 1
ATOM 780 C CA . MET A 1 101 ? -10.352 -14.797 -0.242 1 98.69 101 MET A CA 1
ATOM 781 C C . MET A 1 101 ? -10.688 -14.711 1.243 1 98.69 101 MET A C 1
ATOM 783 O O . MET A 1 101 ? -10.984 -15.719 1.878 1 98.69 101 MET A O 1
ATOM 787 N N . THR A 1 102 ? -10.523 -13.484 1.864 1 98.56 102 THR A N 1
ATOM 788 C CA . THR A 1 102 ? -11.164 -13.195 3.145 1 98.56 102 THR A CA 1
ATOM 789 C C . T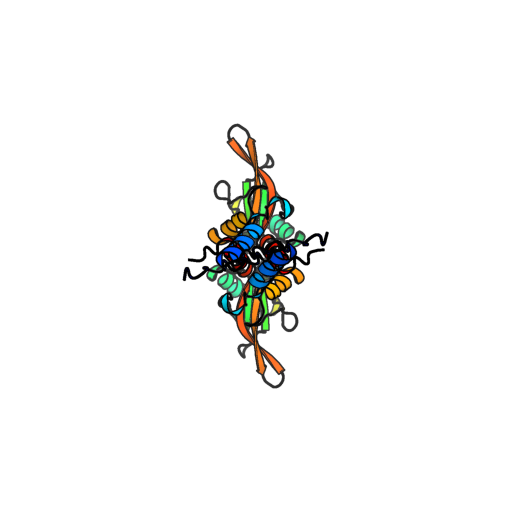HR A 1 102 ? -12.672 -13.023 2.975 1 98.56 102 THR A C 1
ATOM 791 O O . THR A 1 102 ? -13.117 -12.258 2.121 1 98.56 102 THR A O 1
ATOM 794 N N . ARG A 1 103 ? -13.367 -13.656 3.791 1 98.31 103 ARG A N 1
ATOM 795 C CA . ARG A 1 103 ? -14.812 -13.688 3.578 1 98.31 103 ARG A CA 1
ATOM 796 C C . ARG A 1 103 ? -15.531 -12.812 4.598 1 98.31 103 ARG A C 1
ATOM 798 O O . ARG A 1 103 ? -15.008 -12.547 5.68 1 98.31 103 ARG A O 1
ATOM 805 N N . MET A 1 104 ? -16.75 -12.398 4.176 1 96.06 104 MET A N 1
ATOM 806 C CA . MET A 1 104 ? -17.672 -11.828 5.156 1 96.06 104 MET A CA 1
ATOM 807 C C . MET A 1 104 ? -17.984 -12.836 6.258 1 96.06 104 MET A C 1
ATOM 809 O O . MET A 1 104 ? -18.078 -14.039 6 1 96.06 104 MET A O 1
ATOM 813 N N . PRO A 1 105 ? -18.109 -12.359 7.551 1 94.62 105 PRO A N 1
ATOM 814 C CA . PRO A 1 105 ? -18.203 -10.977 8.039 1 94.62 105 PRO A CA 1
ATOM 815 C C . PRO A 1 105 ? -16.859 -10.43 8.516 1 94.62 105 PRO A C 1
ATOM 817 O O . PRO A 1 105 ? -16.828 -9.422 9.227 1 94.62 105 PRO A O 1
ATOM 820 N N . ASN A 1 106 ? -15.734 -11.07 8.133 1 97.56 106 ASN A N 1
ATOM 821 C CA . ASN A 1 106 ? -14.43 -10.695 8.672 1 97.56 106 ASN A CA 1
ATOM 822 C C . ASN A 1 106 ? -13.812 -9.539 7.895 1 97.56 106 ASN A C 1
ATOM 824 O O . ASN A 1 106 ? -12.648 -9.203 8.094 1 97.56 106 ASN A O 1
ATOM 828 N N . ILE A 1 107 ? -14.508 -8.961 7.008 1 98.62 107 ILE A N 1
ATOM 829 C CA . ILE A 1 107 ? -14 -7.867 6.191 1 98.62 107 ILE A CA 1
ATOM 830 C C . ILE A 1 107 ? -14.25 -6.535 6.902 1 98.62 107 ILE A C 1
ATOM 832 O O . ILE A 1 107 ? -15.359 -6.277 7.371 1 98.62 107 ILE A O 1
ATOM 836 N N . ILE A 1 108 ? -13.227 -5.734 7 1 98.81 108 ILE A N 1
ATOM 837 C CA . ILE A 1 108 ? -13.359 -4.383 7.535 1 98.81 108 ILE A CA 1
ATOM 838 C C . ILE A 1 108 ? -13.82 -3.436 6.43 1 98.81 108 ILE A C 1
ATOM 840 O O . ILE A 1 108 ? -13.258 -3.434 5.332 1 98.81 108 ILE A O 1
ATOM 844 N N . THR A 1 109 ? -14.844 -2.67 6.668 1 98.81 109 THR A N 1
ATOM 845 C CA . THR A 1 109 ? -15.438 -1.784 5.668 1 98.81 109 THR A CA 1
ATOM 846 C C . THR A 1 109 ? -15.539 -0.358 6.203 1 98.81 109 THR A C 1
ATOM 848 O O . THR A 1 109 ? -15.258 -0.109 7.379 1 98.81 109 THR A O 1
ATOM 851 N N . CYS A 1 110 ? -15.828 0.571 5.367 1 98.81 110 CYS A N 1
ATOM 852 C CA . CYS A 1 110 ? -16.234 1.918 5.75 1 98.81 110 CYS A CA 1
ATOM 853 C C . CYS A 1 110 ? -17.391 2.4 4.898 1 98.81 110 CYS A C 1
ATOM 855 O O . CYS A 1 110 ? -17.797 1.729 3.945 1 98.81 110 CYS A O 1
ATOM 857 N N . MET A 1 111 ? -17.953 3.5 5.34 1 98.81 111 MET A N 1
ATOM 858 C CA . MET A 1 111 ? -19.094 4.078 4.648 1 98.81 111 MET A CA 1
ATOM 859 C C . MET A 1 111 ? -18.734 5.426 4.031 1 98.81 111 MET A C 1
ATOM 861 O O . MET A 1 111 ? -17.781 6.066 4.449 1 98.81 111 MET A O 1
ATOM 865 N N . PRO A 1 112 ? -19.531 5.836 3.051 1 98.69 112 PRO A N 1
ATOM 866 C CA . PRO A 1 112 ? -19.219 7.094 2.361 1 98.69 112 PRO A CA 1
ATOM 867 C C . PRO A 1 112 ? -19.156 8.289 3.312 1 98.69 112 PRO A C 1
ATOM 869 O O . PRO A 1 112 ? -18.375 9.211 3.096 1 98.69 112 PRO A O 1
ATOM 872 N N . ASP A 1 113 ? -19.859 8.266 4.457 1 98.38 113 ASP A N 1
ATOM 873 C CA . ASP A 1 113 ? -19.969 9.438 5.324 1 98.38 113 ASP A CA 1
ATOM 874 C C . ASP A 1 113 ? -18.938 9.383 6.449 1 98.38 113 ASP A C 1
ATOM 876 O O .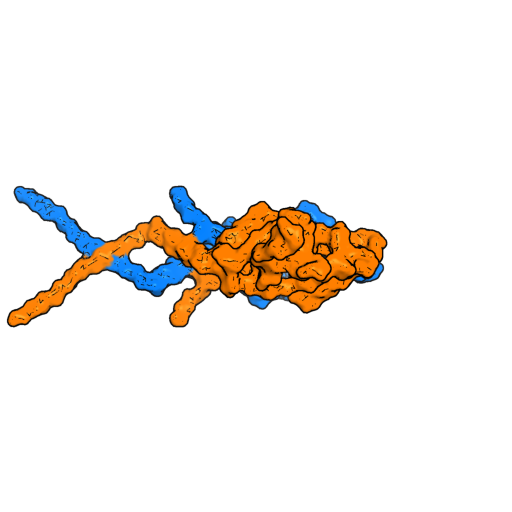 ASP A 1 113 ? -18.828 10.312 7.25 1 98.38 113 ASP A O 1
ATOM 880 N N . ASP A 1 114 ? -18.219 8.273 6.469 1 98.38 114 ASP A N 1
ATOM 881 C CA . ASP A 1 114 ? -17.141 8.219 7.441 1 98.38 114 ASP A CA 1
ATOM 882 C C . ASP A 1 114 ? -16.078 9.273 7.148 1 98.38 114 ASP A C 1
ATOM 884 O O . ASP A 1 114 ? -15.953 9.734 6.012 1 98.38 114 ASP A O 1
ATOM 888 N N . SER A 1 115 ? -15.336 9.703 8.164 1 98.25 115 SER A N 1
ATOM 889 C CA . SER A 1 115 ? -14.188 10.57 7.922 1 98.25 115 SER A CA 1
ATOM 890 C C . SER A 1 115 ? -13.016 9.781 7.328 1 98.25 115 SER A C 1
ATOM 892 O O . SER A 1 115 ? -12.883 8.586 7.582 1 98.25 115 SER A O 1
ATOM 894 N N . LEU A 1 116 ? -12.281 10.492 6.566 1 98.56 116 LEU A N 1
ATOM 895 C CA . LEU A 1 116 ? -11.055 9.875 6.062 1 98.56 116 LEU A CA 1
ATOM 896 C C . LEU A 1 116 ? -10.141 9.461 7.211 1 98.56 116 LEU A C 1
ATOM 898 O O . LEU A 1 116 ? -9.438 8.445 7.113 1 98.56 116 LEU A O 1
ATOM 902 N N . LEU A 1 117 ? -10.195 10.195 8.289 1 98.38 117 LEU A N 1
ATOM 903 C CA . LEU A 1 117 ? -9.406 9.867 9.477 1 98.38 117 LEU A CA 1
ATOM 904 C C . LEU A 1 117 ? -9.812 8.508 10.031 1 98.38 117 LEU A C 1
ATOM 906 O O . LEU A 1 117 ? -8.945 7.68 10.344 1 98.38 117 LEU A O 1
ATOM 910 N N . ASP A 1 118 ? -11.078 8.266 10.109 1 98.31 118 ASP A N 1
ATOM 911 C CA . ASP A 1 118 ? -11.555 6.98 10.602 1 98.31 118 ASP A CA 1
ATOM 912 C C . ASP A 1 118 ? -11.117 5.844 9.68 1 98.31 118 ASP A C 1
ATOM 914 O O . ASP A 1 118 ? -10.711 4.777 10.156 1 98.31 118 ASP A O 1
ATOM 918 N N . ALA A 1 119 ? -11.234 6.098 8.422 1 98.81 119 ALA A N 1
ATOM 919 C CA . ALA A 1 119 ? -10.773 5.102 7.457 1 98.81 119 ALA A CA 1
ATOM 920 C C . ALA A 1 119 ? -9.281 4.836 7.617 1 98.81 119 ALA A C 1
ATOM 922 O O . ALA A 1 119 ? -8.844 3.682 7.609 1 98.81 119 ALA A O 1
ATOM 923 N N . ALA A 1 120 ? -8.523 5.883 7.836 1 98.81 120 ALA A N 1
ATOM 924 C CA . ALA A 1 120 ? -7.082 5.754 8.016 1 98.81 120 ALA A CA 1
ATOM 925 C C . ALA A 1 120 ? -6.75 4.945 9.266 1 98.81 120 ALA A C 1
ATOM 927 O O . ALA A 1 120 ? -5.863 4.09 9.242 1 98.81 120 ALA A O 1
ATOM 928 N N . LYS A 1 121 ? -7.426 5.191 10.273 1 98.69 121 LYS A N 1
ATOM 929 C CA . LYS A 1 121 ? -7.219 4.453 11.516 1 98.69 121 LYS A CA 1
ATOM 930 C C . LYS A 1 121 ? -7.492 2.963 11.32 1 98.69 121 LYS A C 1
ATOM 932 O O . LYS A 1 121 ? -6.754 2.119 11.828 1 98.69 121 LYS A O 1
ATOM 937 N N . LYS A 1 122 ? -8.516 2.67 10.609 1 98.75 122 LYS A N 1
ATOM 938 C CA . LYS A 1 122 ? -8.836 1.271 10.336 1 98.75 122 LYS A CA 1
ATOM 939 C C . LYS A 1 122 ? -7.719 0.601 9.539 1 98.75 122 LYS A C 1
ATOM 941 O O . LYS A 1 122 ? -7.32 -0.525 9.844 1 98.75 122 LYS A O 1
ATOM 946 N N . LEU A 1 123 ? -7.23 1.333 8.531 1 98.75 123 LEU A N 1
ATOM 947 C CA . LEU A 1 123 ? -6.152 0.777 7.727 1 98.75 123 LEU A CA 1
ATOM 948 C C . LEU A 1 123 ? -4.945 0.438 8.594 1 98.75 123 LEU A C 1
ATOM 950 O O . LEU A 1 123 ? -4.316 -0.607 8.406 1 98.75 123 LEU A O 1
ATOM 954 N N . ILE A 1 124 ? -4.648 1.297 9.516 1 98.19 124 ILE A N 1
ATOM 955 C CA . ILE A 1 124 ? -3.49 1.1 10.383 1 98.19 124 ILE A CA 1
ATOM 956 C C . ILE A 1 124 ? -3.789 0 11.398 1 98.19 124 ILE A C 1
ATOM 958 O O . ILE A 1 124 ? -3.02 -0.955 11.531 1 98.19 124 ILE A O 1
ATOM 962 N N . ASP A 1 125 ? -4.906 0.055 12.078 1 97.94 125 ASP A N 1
ATOM 963 C CA . ASP A 1 125 ? -5.242 -0.829 13.188 1 97.94 125 ASP A CA 1
ATOM 964 C C . ASP A 1 125 ? -5.367 -2.277 12.719 1 97.94 125 ASP A C 1
ATOM 966 O O . ASP A 1 125 ? -4.941 -3.199 13.422 1 97.94 125 ASP A O 1
ATOM 970 N N . TYR A 1 126 ? -5.875 -2.455 11.57 1 98.19 126 TYR A N 1
ATOM 971 C CA . TYR A 1 126 ? -6.133 -3.811 11.102 1 98.19 126 TYR A CA 1
ATOM 972 C C . TYR A 1 126 ? -5.051 -4.258 10.125 1 98.19 126 TYR A C 1
ATOM 974 O O . TYR A 1 126 ? -5.113 -5.363 9.578 1 98.19 126 TYR A O 1
ATOM 982 N N . GLN A 1 127 ? -4.082 -3.359 9.812 1 97.38 127 GLN A N 1
ATOM 983 C CA . GLN A 1 127 ? -2.934 -3.656 8.961 1 97.38 127 GLN A CA 1
ATOM 984 C C . GLN A 1 127 ? -3.379 -4.137 7.586 1 97.38 127 GLN A C 1
ATOM 986 O O . GLN A 1 127 ? -2.924 -5.18 7.109 1 97.38 127 GLN A O 1
ATOM 991 N N . ILE A 1 128 ? -4.281 -3.369 7.047 1 97.69 128 ILE A N 1
ATOM 992 C CA . ILE A 1 128 ? -4.742 -3.652 5.691 1 97.69 128 ILE A CA 1
ATOM 993 C C . ILE A 1 128 ? -4.484 -2.443 4.797 1 97.69 128 ILE A C 1
ATOM 995 O O . ILE A 1 128 ? -4.246 -1.337 5.289 1 97.69 128 ILE A O 1
ATOM 999 N N . ASP A 1 129 ? -4.535 -2.684 3.471 1 98 129 ASP A N 1
ATOM 1000 C CA . ASP A 1 129 ? -4.141 -1.635 2.537 1 98 129 ASP A CA 1
ATOM 1001 C C . ASP A 1 129 ? -5.359 -1.001 1.874 1 98 129 ASP A C 1
ATOM 1003 O O . ASP A 1 129 ? -5.25 0.048 1.235 1 98 129 ASP A O 1
ATOM 1007 N N . SER A 1 130 ? -6.473 -1.613 1.985 1 98.69 130 SER A N 1
ATOM 1008 C CA . SER A 1 130 ? -7.664 -1.135 1.297 1 98.69 130 SER A CA 1
ATOM 1009 C C . SER A 1 130 ? -8.93 -1.44 2.098 1 98.69 130 SER A C 1
ATOM 1011 O O . SER A 1 130 ? -9.023 -2.492 2.732 1 98.69 130 SER A O 1
ATOM 1013 N N . LEU A 1 131 ? -9.828 -0.525 2.07 1 98.81 131 LEU A N 1
ATOM 1014 C CA . LEU A 1 131 ? -11.164 -0.673 2.639 1 98.81 131 LEU A CA 1
ATOM 1015 C C . LEU A 1 131 ? -12.234 -0.578 1.554 1 98.81 131 LEU A C 1
ATOM 1017 O O . LEU A 1 131 ? -12.281 0.403 0.81 1 98.81 131 LEU A O 1
ATOM 1021 N N . PRO A 1 132 ? -13.094 -1.592 1.432 1 98.94 132 PRO A N 1
ATOM 1022 C CA . PRO A 1 132 ? -14.281 -1.33 0.621 1 98.94 132 PRO A CA 1
ATOM 1023 C C . PRO A 1 132 ? -15.203 -0.288 1.248 1 98.94 132 PRO A C 1
ATOM 1025 O O . PRO A 1 132 ? -15.43 -0.307 2.461 1 98.94 132 PRO A O 1
ATOM 1028 N N . VAL A 1 133 ? -15.609 0.629 0.44 1 98.94 133 VAL A N 1
ATOM 1029 C CA . VAL A 1 133 ? -16.688 1.542 0.831 1 98.94 133 VAL A CA 1
ATOM 1030 C C . VAL A 1 133 ? -18.031 0.924 0.498 1 98.94 133 VAL A C 1
ATOM 1032 O O . VAL A 1 133 ? -18.297 0.582 -0.656 1 98.94 133 VAL A O 1
ATOM 1035 N N . VAL A 1 134 ? -18.875 0.814 1.545 1 98.88 134 VAL A N 1
ATOM 1036 C CA . VAL A 1 134 ? -20.078 0.006 1.316 1 98.88 134 VAL A CA 1
ATOM 1037 C C . VAL A 1 134 ? -21.312 0.766 1.79 1 98.88 134 VAL A C 1
ATOM 1039 O O . VAL A 1 134 ? -21.203 1.688 2.604 1 98.88 134 VAL A O 1
ATOM 1042 N N . ARG A 1 135 ? -22.391 0.406 1.21 1 98.44 135 ARG A N 1
ATOM 1043 C CA . ARG A 1 135 ? -23.734 0.763 1.683 1 98.44 135 ARG A CA 1
ATOM 1044 C C . ARG A 1 135 ? -24.516 -0.477 2.107 1 98.44 135 ARG A C 1
ATOM 1046 O O . ARG A 1 135 ? -24.609 -1.442 1.349 1 98.44 135 ARG A O 1
ATOM 1053 N N . PRO A 1 136 ? -24.984 -0.442 3.322 1 97.12 136 PRO A N 1
ATOM 1054 C CA . PRO A 1 136 ? -25.797 -1.592 3.744 1 97.12 136 PRO A CA 1
ATOM 1055 C C . PRO A 1 136 ? -27.094 -1.722 2.953 1 97.12 136 PRO A C 1
ATOM 1057 O O . PRO A 1 136 ? -27.688 -0.712 2.561 1 97.12 136 PRO A O 1
ATOM 1060 N N . THR A 1 137 ? -27.422 -2.967 2.723 1 96 137 THR A N 1
ATOM 1061 C CA . THR A 1 137 ? -28.703 -3.322 2.109 1 96 137 THR A CA 1
ATOM 1062 C C . THR A 1 137 ? -29.281 -4.578 2.756 1 96 137 THR A C 1
ATOM 1064 O O . THR A 1 137 ? -28.656 -5.176 3.633 1 96 137 THR A O 1
ATOM 1067 N N . VAL A 1 138 ? -30.562 -4.887 2.449 1 93.25 138 VAL A N 1
ATOM 1068 C CA . VAL A 1 138 ? -31.203 -6.078 2.996 1 93.25 138 VAL A CA 1
ATOM 1069 C C . VAL A 1 138 ? -31.547 -7.051 1.866 1 93.25 138 VAL A C 1
ATOM 1071 O O . VAL A 1 138 ? -32.125 -6.656 0.86 1 93.25 138 VAL A O 1
ATOM 1074 N N . GLU A 1 139 ? -30.938 -8.234 2.021 1 88.75 139 GLU A N 1
ATOM 1075 C CA . GLU A 1 139 ? -31.234 -9.312 1.083 1 88.75 139 GLU A CA 1
ATOM 1076 C C . GLU A 1 139 ? -31.719 -10.555 1.813 1 88.75 139 GLU A C 1
ATOM 1078 O O . GLU A 1 139 ? -30.984 -11.164 2.58 1 88.75 139 GLU A O 1
ATOM 1083 N N . ALA A 1 140 ? -32.906 -11 1.523 1 90.5 140 ALA A N 1
ATOM 1084 C CA . ALA A 1 140 ? -33.531 -12.172 2.139 1 90.5 140 ALA A CA 1
ATOM 1085 C C . ALA A 1 140 ? -33.438 -12.094 3.66 1 90.5 140 ALA A C 1
ATOM 1087 O O . ALA A 1 140 ? -33.062 -13.062 4.316 1 90.5 140 ALA A O 1
ATOM 1088 N N . GLY A 1 141 ? -33.656 -11.016 4.273 1 90.25 141 GLY A N 1
ATOM 1089 C CA . GLY A 1 141 ? -33.719 -10.82 5.715 1 90.25 141 GLY A CA 1
ATOM 1090 C C . GLY A 1 141 ? -32.344 -10.672 6.371 1 90.25 141 GLY A C 1
ATOM 1091 O O . GLY A 1 141 ? -32.25 -10.57 7.594 1 90.25 141 GLY A O 1
ATOM 1092 N N . LYS A 1 142 ? -31.406 -10.719 5.551 1 92.62 142 LYS A N 1
ATOM 1093 C CA . LYS A 1 142 ? -30.062 -10.594 6.105 1 92.62 142 LYS A CA 1
ATOM 1094 C C . LYS A 1 142 ? -29.359 -9.344 5.586 1 92.62 142 LYS A C 1
ATOM 1096 O O . LYS A 1 142 ? -29.656 -8.875 4.484 1 92.62 142 LYS A O 1
ATOM 1101 N N . THR A 1 143 ? -28.5 -8.859 6.461 1 95.31 143 THR A N 1
ATOM 1102 C CA . THR A 1 143 ? -27.734 -7.691 6.047 1 95.31 143 THR A CA 1
ATOM 1103 C C . THR A 1 143 ? -26.75 -8.055 4.934 1 95.31 143 THR A C 1
ATOM 1105 O O . THR A 1 143 ? -26.094 -9.094 4.996 1 95.31 143 THR A O 1
ATOM 1108 N N . ALA A 1 144 ? -26.766 -7.219 3.838 1 97.31 144 ALA A N 1
ATOM 1109 C CA . ALA A 1 144 ? -25.828 -7.305 2.721 1 97.31 144 ALA A CA 1
ATOM 1110 C C . ALA A 1 144 ? -25.188 -5.949 2.441 1 97.31 144 ALA A C 1
ATOM 1112 O O . ALA A 1 144 ? -25.578 -4.934 3.018 1 97.31 144 ALA A O 1
ATOM 1113 N N . TYR A 1 145 ? -24.109 -5.988 1.649 1 98.38 145 TYR A N 1
ATOM 1114 C CA . TYR A 1 145 ? -23.375 -4.746 1.416 1 98.38 145 TYR A CA 1
ATOM 1115 C C . TYR A 1 145 ? -23.141 -4.527 -0.073 1 98.38 145 TYR A C 1
ATOM 1117 O O . TYR A 1 145 ? -22.578 -5.391 -0.755 1 98.38 145 TYR A O 1
ATOM 1125 N N . GLU A 1 146 ? -23.594 -3.381 -0.524 1 98.44 146 GLU A N 1
ATOM 1126 C CA . GLU A 1 146 ? -23.234 -2.904 -1.854 1 98.44 146 GLU A CA 1
ATOM 1127 C C . GLU A 1 146 ? -21.891 -2.166 -1.823 1 98.44 146 GLU A C 1
ATOM 1129 O O . GLU A 1 146 ? -21.703 -1.266 -1.006 1 98.44 146 GLU A O 1
ATOM 1134 N N . VAL A 1 147 ? -20.984 -2.578 -2.703 1 98.88 147 VAL A N 1
ATOM 1135 C CA . VAL A 1 147 ? -19.703 -1.908 -2.756 1 98.88 147 VAL A CA 1
ATOM 1136 C C . VAL A 1 147 ? -19.781 -0.688 -3.67 1 98.88 147 VAL A C 1
ATOM 1138 O O . VAL A 1 147 ? -20.094 -0.813 -4.855 1 98.88 147 VAL A O 1
ATOM 1141 N N . VAL A 1 148 ? -19.453 0.482 -3.092 1 98.81 148 VAL A N 1
ATOM 1142 C CA . VAL A 1 148 ? -19.641 1.7 -3.871 1 98.81 148 VAL A CA 1
ATOM 1143 C C . VAL A 1 148 ? -18.312 2.404 -4.074 1 98.81 148 VAL A C 1
ATOM 1145 O O . VAL A 1 148 ? -18.234 3.449 -4.73 1 98.81 148 VAL A O 1
ATOM 1148 N N . GLY A 1 149 ? -17.219 1.888 -3.537 1 98.88 149 GLY A N 1
ATOM 1149 C CA . GLY A 1 149 ? -15.898 2.475 -3.717 1 98.88 149 GLY A CA 1
ATOM 1150 C C . GLY A 1 149 ? -14.812 1.753 -2.941 1 98.88 149 GLY A C 1
ATOM 1151 O O . GLY A 1 149 ? -15.023 0.638 -2.461 1 98.88 149 GLY A O 1
ATOM 1152 N N . ARG A 1 150 ? -13.695 2.391 -2.887 1 98.81 150 ARG A N 1
ATOM 1153 C CA . ARG A 1 150 ? -12.578 1.899 -2.086 1 98.81 150 ARG A CA 1
ATOM 1154 C C . ARG A 1 150 ? -11.734 3.055 -1.557 1 98.81 150 ARG A C 1
ATOM 1156 O O . ARG A 1 150 ? -11.609 4.09 -2.213 1 98.81 150 ARG A O 1
ATOM 1163 N N . VAL A 1 151 ? -11.234 2.887 -0.417 1 98.94 151 VAL A N 1
ATOM 1164 C CA . VAL A 1 151 ? -10.227 3.752 0.192 1 98.94 151 VAL A CA 1
ATOM 1165 C C . VAL A 1 151 ? -8.969 2.947 0.489 1 98.94 151 VAL A C 1
ATOM 1167 O O . VAL A 1 151 ? -9.031 1.883 1.109 1 98.94 151 VAL A O 1
ATOM 1170 N N . THR A 1 152 ? -7.871 3.459 0.049 1 98.81 152 THR A N 1
ATOM 1171 C CA . THR A 1 152 ? -6.59 2.785 0.235 1 98.81 152 THR A CA 1
ATOM 1172 C C . THR A 1 152 ? -5.59 3.707 0.93 1 98.81 152 THR A C 1
ATOM 1174 O O . THR A 1 152 ? -5.887 4.875 1.181 1 98.81 152 THR A O 1
ATOM 1177 N N . LYS A 1 153 ? -4.453 3.143 1.205 1 98.75 153 LYS A N 1
ATOM 1178 C CA . LYS A 1 153 ? -3.363 3.961 1.73 1 98.75 153 LYS A CA 1
ATOM 1179 C C . LYS A 1 153 ? -2.934 5.02 0.719 1 98.75 153 LYS A C 1
ATOM 1181 O O . LYS A 1 153 ? -2.514 6.113 1.098 1 98.75 153 LYS A O 1
ATOM 1186 N N . THR A 1 154 ? -3.131 4.727 -0.527 1 98.56 154 THR A N 1
ATOM 1187 C CA . THR A 1 154 ? -2.916 5.738 -1.558 1 98.56 154 THR A CA 1
ATOM 1188 C C . THR A 1 154 ? -3.891 6.898 -1.389 1 98.56 154 THR A C 1
ATOM 1190 O O . THR A 1 154 ? -3.502 8.062 -1.508 1 98.56 154 THR A O 1
ATOM 1193 N N . THR A 1 155 ? -5.105 6.605 -1.093 1 98.69 155 THR A N 1
ATOM 1194 C CA . THR A 1 155 ? -6.121 7.625 -0.856 1 98.69 155 THR A CA 1
ATOM 1195 C C . THR A 1 155 ? -5.73 8.516 0.32 1 98.69 155 THR A C 1
ATOM 1197 O O . THR A 1 155 ? -5.82 9.742 0.233 1 98.69 155 THR A O 1
ATOM 1200 N N . ILE A 1 156 ? -5.281 7.832 1.396 1 98.81 156 ILE A N 1
ATOM 1201 C CA . ILE A 1 156 ? -4.887 8.57 2.59 1 98.81 156 ILE A CA 1
ATOM 1202 C C . ILE A 1 156 ? -3.668 9.438 2.277 1 98.81 156 ILE A C 1
ATOM 1204 O O . ILE A 1 156 ? -3.578 10.578 2.736 1 98.81 156 ILE A O 1
ATOM 1208 N N . THR A 1 157 ? -2.729 8.914 1.517 1 98.69 157 THR A N 1
ATOM 1209 C CA . THR A 1 157 ? -1.527 9.648 1.131 1 98.69 157 THR A CA 1
ATOM 1210 C C . THR A 1 157 ? -1.889 10.898 0.339 1 98.69 157 THR A C 1
ATOM 1212 O O . THR A 1 157 ? -1.302 11.961 0.547 1 98.69 157 THR A O 1
ATOM 1215 N N . ARG A 1 158 ? -2.873 10.781 -0.483 1 98.12 158 ARG A N 1
ATOM 1216 C CA . ARG A 1 158 ? -3.355 11.953 -1.213 1 98.12 158 ARG A CA 1
ATOM 1217 C C . ARG A 1 158 ? -3.941 12.992 -0.26 1 98.12 158 ARG A C 1
ATOM 1219 O O . ARG A 1 158 ? -3.707 14.188 -0.421 1 98.12 158 ARG A O 1
ATOM 1226 N N . GLY A 1 159 ? -4.727 12.469 0.702 1 97.38 159 GLY A N 1
ATOM 1227 C CA . GLY A 1 159 ? -5.254 13.367 1.716 1 97.38 159 GLY A CA 1
ATOM 1228 C C . GLY A 1 159 ? -4.168 14.109 2.477 1 97.38 159 GLY A C 1
ATOM 1229 O O . GLY A 1 159 ? -4.293 15.305 2.742 1 97.38 159 GLY A O 1
ATOM 1230 N N . PHE A 1 160 ? -3.146 13.422 2.791 1 97.81 160 PHE A N 1
ATOM 1231 C CA . PHE A 1 160 ? -2.006 13.992 3.5 1 97.81 160 PHE A CA 1
ATOM 1232 C C . PHE A 1 160 ? -1.337 15.078 2.666 1 97.81 160 PHE A C 1
ATOM 1234 O O . PHE A 1 160 ? -1.047 16.156 3.172 1 97.81 160 PHE A O 1
ATOM 1241 N N . VAL A 1 161 ? -1.097 14.812 1.411 1 97.75 161 VAL A N 1
ATOM 1242 C CA . VAL A 1 161 ? -0.45 15.758 0.508 1 97.75 161 VAL A CA 1
ATOM 1243 C C . VAL A 1 161 ? -1.322 17 0.353 1 97.75 161 VAL A C 1
ATOM 1245 O O . VAL A 1 161 ? -0.814 18.125 0.339 1 97.75 161 VAL A O 1
ATOM 1248 N N . GLU A 1 162 ? -2.596 16.812 0.28 1 96.06 162 GLU A N 1
ATOM 1249 C CA . GLU A 1 162 ? -3.52 17.938 0.136 1 96.06 162 GLU A CA 1
ATOM 1250 C C . GLU A 1 162 ? -3.445 18.859 1.341 1 96.06 162 GLU A C 1
ATOM 1252 O O . GLU A 1 162 ? -3.561 20.078 1.195 1 96.06 162 GLU A O 1
ATOM 1257 N N . LEU A 1 163 ? -3.305 18.281 2.5 1 93.5 163 LEU A N 1
ATOM 1258 C CA . LEU A 1 163 ? -3.191 19.094 3.709 1 93.5 163 LEU A CA 1
ATOM 1259 C C . LEU A 1 163 ? -1.954 19.984 3.656 1 93.5 163 LEU A C 1
ATOM 1261 O O . LEU A 1 163 ? -1.97 21.109 4.168 1 93.5 163 LEU A O 1
ATOM 1265 N N . GLY A 1 164 ? -0.917 19.438 3.045 1 92.12 164 GLY A N 1
ATOM 1266 C CA . GLY A 1 164 ? 0.334 20.172 2.998 1 92.12 164 GLY A CA 1
ATOM 1267 C C . GLY A 1 164 ? 0.39 21.188 1.861 1 92.12 164 GLY A C 1
ATOM 1268 O O . GLY A 1 164 ? 1.24 22.078 1.856 1 92.12 164 GLY A O 1
ATOM 1269 N N . ASN A 1 165 ? -0.303 20.953 0.648 1 84.56 165 ASN A N 1
ATOM 1270 C CA . ASN A 1 165 ? -0.3 21.844 -0.516 1 84.56 165 ASN A CA 1
ATOM 1271 C C . ASN A 1 165 ? -1.406 22.891 -0.43 1 84.56 165 ASN A C 1
ATOM 1273 O O . ASN A 1 165 ? -1.424 23.844 -1.208 1 84.56 165 ASN A O 1
ATOM 1277 N N . GLU A 1 166 ? -2.572 22.766 0.148 1 57.59 166 GLU A N 1
ATOM 1278 C CA . GLU A 1 166 ? -3.682 23.703 -0.025 1 57.59 166 GLU A CA 1
ATOM 1279 C C . GLU A 1 166 ? -3.18 25.125 -0.185 1 57.59 166 GLU A C 1
ATOM 1281 O O . GLU A 1 166 ? -2.766 25.766 0.79 1 57.59 166 GLU A O 1
ATOM 1286 N N . ILE A 1 167 ? -2.445 25.438 -1.199 1 43.12 167 ILE A N 1
ATOM 1287 C CA . ILE A 1 167 ? -2.521 26.828 -1.665 1 43.12 167 ILE A CA 1
ATOM 1288 C C . ILE A 1 167 ? -3.98 27.203 -1.904 1 43.12 167 ILE A C 1
ATOM 1290 O O . ILE A 1 167 ? -4.699 26.516 -2.625 1 43.12 167 ILE A O 1
ATOM 1294 N N . HIS A 1 168 ? -4.75 27.594 -0.981 1 39.41 168 HIS A N 1
ATOM 1295 C CA . HIS A 1 168 ? -5.926 28.375 -1.354 1 39.41 168 HIS A CA 1
ATOM 1296 C C . HIS A 1 168 ? -5.672 29.203 -2.611 1 39.41 168 HIS A C 1
ATOM 1298 O O . HIS A 1 168 ? -4.707 29.969 -2.67 1 39.41 168 HIS A O 1
ATOM 1304 N N . VAL A 1 169 ? -6.047 28.766 -3.709 1 30.25 169 VAL A N 1
ATOM 1305 C CA . VAL A 1 169 ? -6.43 29.766 -4.695 1 30.25 169 VAL A CA 1
ATOM 1306 C C . VAL A 1 169 ? -7.402 30.766 -4.066 1 30.25 169 VAL A C 1
ATOM 1308 O O . VAL A 1 169 ? -8.289 30.375 -3.303 1 30.25 169 VAL A O 1
ATOM 1311 N N . MET B 1 1 ? -4.402 56.031 45 1 28.91 1 MET B N 1
ATOM 1312 C CA . MET B 1 1 ? -3.998 56.031 43.594 1 28.91 1 MET B CA 1
ATOM 1313 C C . MET B 1 1 ? -4.305 54.719 42.906 1 28.91 1 MET B C 1
ATOM 1315 O O . MET B 1 1 ? -3.76 53.688 43.312 1 28.91 1 MET B O 1
ATOM 1319 N N . ALA B 1 2 ? -5.516 54.594 42.312 1 32.69 2 ALA B N 1
ATOM 1320 C CA . ALA B 1 2 ? -6.246 53.469 41.75 1 32.69 2 ALA B CA 1
ATOM 1321 C C . ALA B 1 2 ? -5.539 52.906 40.5 1 32.69 2 ALA B C 1
ATOM 1323 O O . ALA B 1 2 ? -5.367 53.625 39.531 1 32.69 2 ALA B O 1
ATOM 1324 N N . GLY B 1 3 ? -4.43 52.281 40.688 1 30.02 3 GLY B N 1
ATOM 1325 C CA . GLY B 1 3 ? -3.635 51.719 39.625 1 30.02 3 GLY B CA 1
ATOM 1326 C C . GLY B 1 3 ? -4.477 51.094 38.531 1 30.02 3 GLY B C 1
ATOM 1327 O O . GLY B 1 3 ? -5.262 50.188 38.812 1 30.02 3 GLY B O 1
ATOM 1328 N N . PHE B 1 4 ? -4.883 51.875 37.438 1 29.78 4 PHE B N 1
ATOM 1329 C CA . PHE B 1 4 ? -5.668 51.5 36.281 1 29.78 4 PHE B CA 1
ATOM 1330 C C . PHE B 1 4 ? -5.074 50.281 35.594 1 29.78 4 PHE B C 1
ATOM 1332 O O . PHE B 1 4 ? -3.889 50.25 35.25 1 29.78 4 PHE B O 1
ATOM 1339 N N . LEU B 1 5 ? -5.395 49.062 36.031 1 32.81 5 LEU B N 1
ATOM 1340 C CA . LEU B 1 5 ? -5.109 47.844 35.312 1 32.81 5 LEU B CA 1
ATOM 1341 C C . LEU B 1 5 ? -5.387 48 33.812 1 32.81 5 LEU B C 1
ATOM 1343 O O . LEU B 1 5 ? -6.523 48.25 33.406 1 32.81 5 LEU B O 1
ATOM 1347 N N . ASP B 1 6 ? -4.52 48.75 33.031 1 32.78 6 ASP B N 1
ATOM 1348 C CA . ASP B 1 6 ? -4.609 48.969 31.594 1 32.78 6 ASP B CA 1
ATOM 1349 C C . ASP B 1 6 ? -4.902 47.656 30.875 1 32.78 6 ASP B C 1
ATOM 1351 O O . ASP B 1 6 ? -4.133 46.688 30.969 1 32.78 6 ASP B O 1
ATOM 1355 N N . ALA B 1 7 ? -6.141 47.281 30.812 1 37.06 7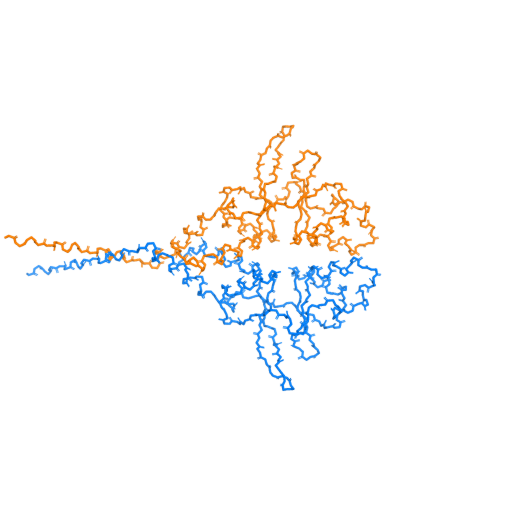 ALA B N 1
ATOM 1356 C CA . ALA B 1 7 ? -6.641 46.25 29.906 1 37.06 7 ALA B CA 1
ATOM 1357 C C . ALA B 1 7 ? -6.059 46.438 28.516 1 37.06 7 ALA B C 1
ATOM 1359 O O . ALA B 1 7 ? -6.316 47.438 27.844 1 37.06 7 ALA B O 1
ATOM 1360 N N . ARG B 1 8 ? -4.738 46.219 28.297 1 39.5 8 ARG B N 1
ATOM 1361 C CA . ARG B 1 8 ? -4.285 46.25 26.906 1 39.5 8 ARG B CA 1
ATOM 1362 C C . ARG B 1 8 ? -5.266 45.5 26 1 39.5 8 ARG B C 1
ATOM 1364 O O . ARG B 1 8 ? -5.863 44.5 26.406 1 39.5 8 ARG B O 1
ATOM 1371 N N . PRO B 1 9 ? -5.793 46.25 25.016 1 34.62 9 PRO B N 1
ATOM 1372 C CA . PRO B 1 9 ? -6.68 45.594 24.031 1 34.62 9 PRO B CA 1
ATOM 1373 C C . PRO B 1 9 ? -6.094 44.312 23.453 1 34.62 9 PRO B C 1
ATOM 1375 O O . PRO B 1 9 ? -4.879 44.219 23.266 1 34.62 9 PRO B O 1
ATOM 1378 N N . ARG B 1 10 ? -6.508 43.156 23.875 1 37.5 10 ARG B N 1
ATOM 1379 C CA . ARG B 1 10 ? -6.168 41.906 23.203 1 37.5 10 ARG B CA 1
ATOM 1380 C C . ARG B 1 10 ? -6.23 42.062 21.688 1 37.5 10 ARG B C 1
ATOM 1382 O O . ARG B 1 10 ? -7.258 42.469 21.141 1 37.5 10 ARG B O 1
ATOM 1389 N N . VAL B 1 11 ? -5.277 42.656 21.031 1 34.28 11 VAL B N 1
ATOM 1390 C CA . VAL B 1 11 ? -5.195 42.562 19.578 1 34.28 11 VAL B CA 1
ATOM 1391 C C . VAL B 1 11 ? -5.578 41.156 19.141 1 34.28 11 VAL B C 1
ATOM 1393 O O . VAL B 1 11 ? -4.977 40.188 19.578 1 34.28 11 VAL B O 1
ATOM 1396 N N . GLY B 1 12 ? -6.871 40.812 19.125 1 34.5 12 GLY B N 1
ATOM 1397 C CA . GLY B 1 12 ? -7.348 39.594 18.453 1 34.5 12 GLY B CA 1
ATOM 1398 C C . GLY B 1 12 ? -6.781 39.438 17.062 1 34.5 12 GLY B C 1
ATOM 1399 O O . GLY B 1 12 ? -6.957 40.312 16.203 1 34.5 12 GLY B O 1
ATOM 1400 N N . TYR B 1 13 ? -5.609 39.031 16.859 1 36.41 13 TYR B N 1
ATOM 1401 C CA . TYR B 1 13 ? -5.27 38.625 15.508 1 36.41 13 TYR B CA 1
ATOM 1402 C C . TYR B 1 13 ? -6.375 37.75 14.922 1 36.41 13 TYR B C 1
ATOM 1404 O O . TYR B 1 13 ? -6.895 36.844 15.594 1 36.41 13 TYR B O 1
ATOM 1412 N N . PHE B 1 14 ? -7.293 38.312 14.195 1 39.19 14 PHE B N 1
ATOM 1413 C CA . PHE B 1 14 ? -8.203 37.594 13.305 1 39.19 14 PHE B CA 1
ATOM 1414 C C . PHE B 1 14 ? -7.449 36.5 12.523 1 39.19 14 PHE B C 1
ATOM 1416 O O . PHE B 1 14 ? -6.504 36.812 11.789 1 39.19 14 PHE B O 1
ATOM 1423 N N . TYR B 1 15 ? -7.32 35.406 13.062 1 44.12 15 TYR B N 1
ATOM 1424 C CA . TYR B 1 15 ? -6.867 34.281 12.227 1 44.12 15 TYR B CA 1
ATOM 1425 C C . TYR B 1 15 ? -7.707 34.188 10.961 1 44.12 15 TYR B C 1
ATOM 1427 O O . TYR B 1 15 ? -8.914 33.938 11.023 1 44.12 15 TYR B O 1
ATOM 1435 N N . THR B 1 16 ? -7.523 34.938 9.992 1 48.69 16 THR B N 1
ATOM 1436 C CA . THR B 1 16 ? -8.164 34.812 8.688 1 48.69 16 THR B CA 1
ATOM 1437 C C . THR B 1 16 ? -7.887 33.406 8.094 1 48.69 16 THR B C 1
ATOM 1439 O O . THR B 1 16 ? -6.934 32.75 8.492 1 48.69 16 THR B O 1
ATOM 1442 N N . GLY B 1 17 ? -8.961 32.75 7.441 1 52.81 17 GLY B N 1
ATOM 1443 C CA . GLY B 1 17 ? -8.867 31.531 6.664 1 52.81 17 GLY B CA 1
ATOM 1444 C C . GLY B 1 17 ? -7.473 31.266 6.141 1 52.81 17 GLY B C 1
ATOM 1445 O O . GLY B 1 17 ? -7.039 30.109 6.086 1 52.81 17 GLY B O 1
ATOM 1446 N N . LYS B 1 18 ? -6.832 32.312 5.738 1 56.97 18 LYS B N 1
ATOM 1447 C CA . LYS B 1 18 ? -5.465 32.25 5.242 1 56.97 18 LYS B CA 1
ATOM 1448 C C . LYS B 1 18 ? -4.508 31.766 6.336 1 56.97 18 LYS B C 1
ATOM 1450 O O . LYS B 1 18 ? -3.592 30.984 6.074 1 56.97 1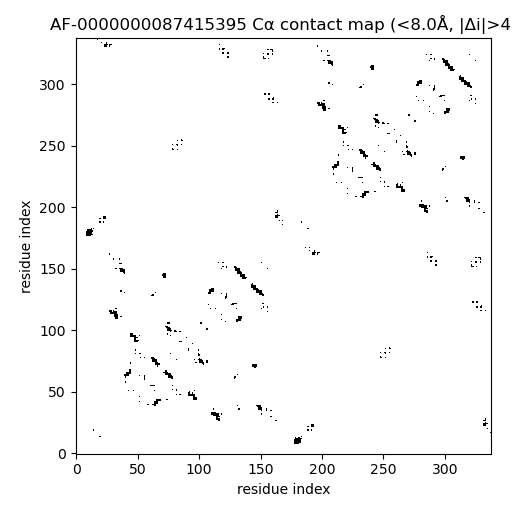8 LYS B O 1
ATOM 1455 N N . ASP B 1 19 ? -4.945 32.031 7.641 1 65 19 ASP B N 1
ATOM 1456 C CA . ASP B 1 19 ? -4.035 31.734 8.734 1 65 19 ASP B CA 1
ATOM 1457 C C . ASP B 1 19 ? -4.16 30.266 9.148 1 65 19 ASP B C 1
ATOM 1459 O O . ASP B 1 19 ? -3.154 29.609 9.43 1 65 19 ASP B O 1
ATOM 1463 N N . SER B 1 20 ? -5.316 29.766 8.977 1 71.5 20 SER B N 1
ATOM 1464 C CA . SER B 1 20 ? -5.527 28.391 9.375 1 71.5 20 SER B CA 1
ATOM 1465 C C . SER B 1 20 ? -4.82 27.422 8.43 1 71.5 20 SER B C 1
ATOM 1467 O O . SER B 1 20 ? -4.172 26.469 8.875 1 71.5 20 SER B O 1
ATOM 1469 N N . ASN B 1 21 ? -4.809 27.781 7.219 1 80.94 21 ASN B N 1
ATOM 1470 C CA . ASN B 1 21 ? -4.164 26.938 6.219 1 80.94 21 ASN B CA 1
ATOM 1471 C C . ASN B 1 21 ? -2.645 26.953 6.359 1 80.94 21 ASN B C 1
ATOM 1473 O O . ASN B 1 21 ? -1.979 25.953 6.129 1 80.94 21 ASN B O 1
ATOM 1477 N N . GLN B 1 22 ? -2.277 28.078 6.754 1 83.62 22 GLN B N 1
ATOM 1478 C CA . GLN B 1 22 ? -0.836 28.188 6.945 1 83.62 22 GLN B CA 1
ATOM 1479 C C . GLN B 1 22 ? -0.368 27.328 8.109 1 83.62 22 GLN B C 1
ATOM 1481 O O . GLN B 1 22 ? 0.7 26.719 8.047 1 83.62 22 GLN B O 1
ATOM 1486 N N . LEU B 1 23 ? -1.166 27.219 9.086 1 83.69 23 LEU B N 1
ATOM 1487 C CA . LEU B 1 23 ? -0.814 26.422 10.25 1 83.69 23 LEU B CA 1
ATOM 1488 C C . LEU B 1 23 ? -0.795 24.938 9.898 1 83.69 23 LEU B C 1
ATOM 1490 O O . LEU B 1 23 ? 0.077 24.203 10.359 1 83.69 23 LEU B O 1
ATOM 1494 N N . ILE B 1 24 ? -1.673 24.594 9.102 1 87.44 24 ILE B N 1
ATOM 1495 C CA . ILE B 1 24 ? -1.761 23.188 8.695 1 87.44 24 ILE B CA 1
ATOM 1496 C C . ILE B 1 24 ? -0.542 22.812 7.855 1 87.44 24 ILE B C 1
ATOM 1498 O O . ILE B 1 24 ? 0.104 21.797 8.102 1 87.44 24 ILE B O 1
ATOM 1502 N N . LYS B 1 25 ? -0.246 23.688 7.004 1 89.69 25 LYS B N 1
ATOM 1503 C CA . LYS B 1 25 ? 0.912 23.469 6.141 1 89.69 25 LYS B CA 1
ATOM 1504 C C . LYS B 1 25 ? 2.193 23.344 6.961 1 89.69 25 LYS B C 1
ATOM 1506 O O . LYS B 1 25 ? 3.021 22.469 6.711 1 89.69 25 LYS B O 1
ATOM 1511 N N . GLU B 1 26 ? 2.246 24.188 7.93 1 88.75 26 GLU B N 1
ATOM 1512 C CA . GLU B 1 26 ? 3.436 24.172 8.781 1 88.75 26 GLU B CA 1
ATOM 1513 C C . GLU B 1 26 ? 3.551 22.875 9.562 1 88.75 26 GLU B C 1
ATOM 1515 O O . GLU B 1 26 ? 4.641 22.312 9.688 1 88.75 26 GLU B O 1
ATOM 1520 N N . GLU B 1 27 ? 2.49 22.438 10.039 1 90.06 27 GLU B N 1
ATOM 1521 C CA . GLU B 1 27 ? 2.496 21.203 10.828 1 90.06 27 GLU B CA 1
ATOM 1522 C C . GLU B 1 27 ? 2.846 20 9.977 1 90.06 27 GLU B C 1
ATOM 1524 O O . GLU B 1 27 ? 3.588 19.109 10.406 1 90.06 27 GLU B O 1
ATOM 1529 N N . VAL B 1 28 ? 2.375 19.984 8.758 1 93.12 28 VAL B N 1
ATOM 1530 C CA . VAL B 1 28 ? 2.656 18.875 7.844 1 93.12 28 VAL B CA 1
ATOM 1531 C C . VAL B 1 28 ? 4.129 18.906 7.438 1 93.12 28 VAL B C 1
ATOM 1533 O O . VAL B 1 28 ? 4.797 17.875 7.438 1 93.12 28 VAL B O 1
ATOM 1536 N N . ASN B 1 29 ? 4.582 20.062 7.234 1 92.12 29 ASN B N 1
ATOM 1537 C CA . ASN B 1 29 ? 5.941 20.234 6.734 1 92.12 29 ASN B CA 1
ATOM 1538 C C . ASN B 1 29 ? 6.977 19.969 7.828 1 92.12 29 ASN B C 1
ATOM 1540 O O . ASN B 1 29 ? 8.148 19.719 7.531 1 92.12 29 ASN B O 1
ATOM 1544 N N . ARG B 1 30 ? 6.57 20.016 9.039 1 93.75 30 ARG B N 1
ATOM 1545 C CA . ARG B 1 30 ? 7.488 19.812 10.156 1 93.75 30 ARG B CA 1
ATOM 1546 C C . ARG B 1 30 ? 7.824 18.344 10.328 1 93.75 30 ARG B C 1
ATOM 1548 O O . ARG B 1 30 ? 8.812 18 10.984 1 93.75 30 ARG B O 1
ATOM 1555 N N . LYS B 1 31 ? 7.035 17.547 9.836 1 96.5 31 LYS B N 1
ATOM 1556 C CA . LYS B 1 31 ? 7.316 16.125 9.93 1 96.5 31 LYS B CA 1
ATOM 1557 C C . LYS B 1 31 ? 8.422 15.711 8.961 1 96.5 31 LYS B C 1
ATOM 1559 O O . LYS B 1 31 ? 8.312 15.953 7.758 1 96.5 31 LYS B O 1
ATOM 1564 N N . ILE B 1 32 ? 9.438 15.047 9.547 1 98.38 32 ILE B N 1
ATOM 1565 C CA . ILE B 1 32 ? 10.594 14.719 8.727 1 98.38 32 ILE B CA 1
ATOM 1566 C C . ILE B 1 32 ? 10.766 13.203 8.664 1 98.38 32 ILE B C 1
ATOM 1568 O O . ILE B 1 32 ? 10.43 12.492 9.617 1 98.38 32 ILE B O 1
ATOM 1572 N N . VAL B 1 33 ? 11.344 12.695 7.691 1 98.88 33 VAL B N 1
ATOM 1573 C CA . VAL B 1 33 ? 11.469 11.281 7.352 1 98.88 33 VAL B CA 1
ATOM 1574 C C . VAL B 1 33 ? 12.172 10.539 8.484 1 98.88 33 VAL B C 1
ATOM 1576 O O . VAL B 1 33 ? 11.734 9.461 8.891 1 98.88 33 VAL B O 1
ATOM 1579 N N . LYS B 1 34 ? 13.195 11.094 9.031 1 98.5 34 LYS B N 1
ATOM 1580 C CA . LYS B 1 34 ? 14.008 10.383 10.008 1 98.5 34 LYS B CA 1
ATOM 1581 C C . LYS B 1 34 ? 13.195 10.031 11.25 1 98.5 34 LYS B C 1
ATOM 1583 O O . LYS B 1 34 ? 13.461 9.023 11.906 1 98.5 34 LYS B O 1
ATOM 1588 N N . ASP B 1 35 ? 12.188 10.773 11.578 1 98.25 35 ASP B N 1
ATOM 1589 C CA . ASP B 1 35 ? 11.383 10.547 12.773 1 98.25 35 ASP B CA 1
ATOM 1590 C C . ASP B 1 35 ? 10.312 9.484 12.516 1 98.25 35 ASP B C 1
ATOM 1592 O O . ASP B 1 35 ? 9.719 8.961 13.461 1 98.25 35 ASP B O 1
ATOM 1596 N N . TYR B 1 36 ? 10.109 9.133 11.234 1 98.62 36 TYR B N 1
ATOM 1597 C CA . TYR B 1 36 ? 8.977 8.266 10.922 1 98.62 36 TYR B CA 1
ATOM 1598 C C . TYR B 1 36 ? 9.445 7 10.219 1 98.62 36 TYR B C 1
ATOM 1600 O O . TYR B 1 36 ? 8.711 6.012 10.164 1 98.62 36 TYR B O 1
ATOM 1608 N N . LYS B 1 37 ? 10.617 7.047 9.633 1 98.75 37 LYS B N 1
ATOM 1609 C CA . LYS B 1 37 ? 11.078 5.926 8.828 1 98.75 37 LYS B CA 1
ATOM 1610 C C . LYS B 1 37 ? 11.125 4.637 9.648 1 98.75 37 LYS B C 1
ATOM 1612 O O . LYS B 1 37 ? 11.328 4.676 10.859 1 98.75 37 LYS B O 1
ATOM 1617 N N . ALA B 1 38 ? 10.906 3.533 8.984 1 98.62 38 ALA B N 1
ATOM 1618 C CA . ALA B 1 38 ? 11.055 2.203 9.57 1 98.62 38 ALA B CA 1
ATOM 1619 C C . ALA B 1 38 ? 12.359 1.548 9.117 1 98.62 38 ALA B C 1
ATOM 1621 O O . ALA B 1 38 ? 12.984 1.995 8.156 1 98.62 38 ALA B O 1
ATOM 1622 N N . PRO B 1 39 ? 12.766 0.522 9.828 1 98.44 39 PRO B N 1
ATOM 1623 C CA . PRO B 1 39 ? 13.945 -0.211 9.367 1 98.44 39 PRO B CA 1
ATOM 1624 C C . PRO B 1 39 ? 13.75 -0.82 7.977 1 98.44 39 PRO B C 1
ATOM 1626 O O . PRO B 1 39 ? 12.664 -1.324 7.664 1 98.44 39 PRO B O 1
ATOM 1629 N N . PRO B 1 40 ? 14.711 -0.727 7.207 1 98.44 40 PRO B N 1
ATOM 1630 C CA . PRO B 1 40 ? 14.594 -1.329 5.875 1 98.44 40 PRO B CA 1
ATOM 1631 C C . PRO B 1 40 ? 14.664 -2.854 5.91 1 98.44 40 PRO B C 1
ATOM 1633 O O . PRO B 1 40 ? 15.289 -3.426 6.812 1 98.44 40 PRO B O 1
ATOM 1636 N N . ILE B 1 41 ? 14.086 -3.512 5.008 1 98.88 41 ILE B N 1
ATOM 1637 C CA . ILE B 1 41 ? 14.219 -4.949 4.812 1 98.88 41 ILE B CA 1
ATOM 1638 C C . ILE B 1 41 ? 15.086 -5.23 3.588 1 98.88 41 ILE B C 1
ATOM 1640 O O . ILE B 1 41 ? 14.719 -4.867 2.467 1 98.88 41 ILE B O 1
ATOM 1644 N N . ILE B 1 42 ? 16.141 -5.934 3.863 1 98.81 42 ILE B N 1
ATOM 1645 C CA . ILE B 1 42 ? 17.203 -6 2.861 1 98.81 42 ILE B CA 1
ATOM 1646 C C . ILE B 1 42 ? 17.453 -7.453 2.469 1 98.81 42 ILE B C 1
ATOM 1648 O O . ILE B 1 42 ? 17.375 -8.352 3.312 1 98.81 42 ILE B O 1
ATOM 1652 N N . ILE B 1 43 ? 17.75 -7.645 1.184 1 98.94 43 ILE B N 1
ATOM 1653 C CA . ILE B 1 43 ? 18.25 -8.914 0.673 1 98.94 43 ILE B CA 1
ATOM 1654 C C . ILE B 1 43 ? 19.438 -8.656 -0.257 1 98.94 43 ILE B C 1
ATOM 1656 O O . ILE B 1 43 ? 19.719 -7.512 -0.616 1 98.94 43 ILE B O 1
ATOM 1660 N N . LYS B 1 44 ? 20.078 -9.742 -0.614 1 98.69 44 LYS B N 1
ATOM 1661 C CA . LYS B 1 44 ? 21.219 -9.641 -1.509 1 98.69 44 LYS B CA 1
ATOM 1662 C C . LYS B 1 44 ? 20.812 -9.836 -2.963 1 98.69 44 LYS B C 1
ATOM 1664 O O . LYS B 1 44 ? 19.797 -10.484 -3.24 1 98.69 44 LYS B O 1
ATOM 1669 N N . GLU B 1 45 ? 21.625 -9.375 -3.852 1 98.12 45 GLU B N 1
ATOM 1670 C CA . GLU B 1 45 ? 21.375 -9.523 -5.285 1 98.12 45 GLU B CA 1
ATOM 1671 C C . GLU B 1 45 ? 21.312 -10.992 -5.688 1 98.12 45 GLU B C 1
ATOM 1673 O O . GLU B 1 45 ? 20.625 -11.344 -6.645 1 98.12 45 GLU B O 1
ATOM 1678 N N . SER B 1 46 ? 21.984 -11.805 -4.922 1 97.88 46 SER B N 1
ATOM 1679 C CA . SER B 1 46 ? 22.094 -13.219 -5.27 1 97.88 46 SER B CA 1
ATOM 1680 C C . SER B 1 46 ? 20.938 -14.016 -4.676 1 97.88 46 SER B C 1
ATOM 1682 O O . SER B 1 46 ? 20.75 -15.195 -4.996 1 97.88 46 SER B O 1
ATOM 1684 N N . SER B 1 47 ? 20.188 -13.375 -3.803 1 98.62 47 SER B N 1
ATOM 1685 C CA . SER B 1 47 ? 19.031 -14.086 -3.25 1 98.62 47 SER B CA 1
ATOM 1686 C C . SER B 1 47 ? 18.109 -14.578 -4.355 1 98.62 47 SER B C 1
ATOM 1688 O O . SER B 1 47 ? 17.938 -13.906 -5.375 1 98.62 47 SER B O 1
ATOM 1690 N N . SER B 1 48 ? 17.531 -15.703 -4.18 1 98.81 48 SER B N 1
ATOM 1691 C CA . SER B 1 48 ? 16.562 -16.203 -5.152 1 98.81 48 SER B CA 1
ATOM 1692 C C . SER B 1 48 ? 15.234 -15.477 -5.02 1 98.81 48 SER B C 1
ATOM 1694 O O . SER B 1 48 ? 14.93 -14.914 -3.969 1 98.81 48 SER B O 1
ATOM 1696 N N . VAL B 1 49 ? 14.477 -15.578 -6.062 1 98.81 49 VAL B N 1
ATOM 1697 C CA . VAL B 1 49 ? 13.125 -15.023 -6.031 1 98.81 49 VAL B CA 1
ATOM 1698 C C . VAL B 1 49 ? 12.305 -15.727 -4.953 1 98.81 49 VAL B C 1
ATOM 1700 O O . VAL B 1 49 ? 11.531 -15.086 -4.238 1 98.81 49 VAL B O 1
ATOM 1703 N N . TYR B 1 50 ? 12.516 -17 -4.805 1 98.69 50 TYR B N 1
ATOM 1704 C CA . TYR B 1 50 ? 11.812 -17.75 -3.766 1 98.69 50 TYR B CA 1
ATOM 1705 C C . TYR B 1 50 ? 12.172 -17.219 -2.379 1 98.69 50 TYR B C 1
ATOM 1707 O O . TYR B 1 50 ? 11.289 -17 -1.547 1 98.69 50 TYR B O 1
ATOM 1715 N N . ASP B 1 51 ? 13.43 -17 -2.17 1 98.75 51 ASP B N 1
ATOM 1716 C CA . ASP B 1 51 ? 13.867 -16.469 -0.886 1 98.75 51 ASP B CA 1
ATOM 1717 C C . ASP B 1 51 ? 13.281 -15.07 -0.647 1 98.75 51 ASP B C 1
ATOM 1719 O O . ASP B 1 51 ? 12.922 -14.727 0.482 1 98.75 51 ASP B O 1
ATOM 1723 N N . ALA B 1 52 ? 13.25 -14.305 -1.699 1 98.88 52 ALA B N 1
ATOM 1724 C CA . ALA B 1 52 ? 12.664 -12.969 -1.6 1 98.88 52 ALA B CA 1
ATOM 1725 C C . ALA B 1 52 ? 11.195 -13.047 -1.188 1 98.88 52 ALA B C 1
ATOM 1727 O O . ALA B 1 52 ? 10.75 -12.289 -0.32 1 98.88 52 ALA B O 1
ATOM 1728 N N . ILE B 1 53 ? 10.422 -13.945 -1.749 1 98.69 53 ILE B N 1
ATOM 1729 C CA . ILE B 1 53 ? 9.016 -14.125 -1.408 1 98.69 53 ILE B CA 1
ATOM 1730 C C . ILE B 1 53 ? 8.883 -14.523 0.061 1 98.69 53 ILE B C 1
ATOM 1732 O O . ILE B 1 53 ? 8.062 -13.961 0.793 1 98.69 53 ILE B O 1
ATOM 1736 N N . CYS B 1 54 ? 9.711 -15.422 0.473 1 98.56 54 CYS B N 1
ATOM 1737 C CA . CYS B 1 54 ? 9.688 -15.859 1.864 1 98.56 54 CYS B CA 1
ATOM 1738 C C . CYS B 1 54 ? 9.977 -14.703 2.807 1 98.56 54 CYS B C 1
ATOM 1740 O O . CYS B 1 54 ? 9.297 -14.539 3.822 1 98.56 54 CYS B O 1
ATOM 1742 N N . THR B 1 55 ? 11 -13.922 2.449 1 98.75 55 THR B N 1
ATOM 1743 C CA . THR B 1 55 ? 11.359 -12.766 3.268 1 98.75 55 THR B CA 1
ATOM 1744 C C . THR B 1 55 ? 10.203 -11.773 3.328 1 98.75 55 THR B C 1
ATOM 1746 O O . THR B 1 55 ? 9.914 -11.211 4.387 1 98.75 55 THR B O 1
ATOM 1749 N N . LEU B 1 56 ? 9.586 -11.57 2.193 1 98.56 56 LEU B N 1
ATOM 1750 C CA . LEU B 1 56 ? 8.453 -10.656 2.121 1 98.56 56 LEU B CA 1
ATOM 1751 C C . LEU B 1 56 ? 7.348 -11.078 3.084 1 98.56 56 LEU B C 1
ATOM 1753 O O . LEU B 1 56 ? 6.801 -10.25 3.811 1 98.56 56 LEU B O 1
ATOM 1757 N N . PHE B 1 57 ? 7 -12.305 3.139 1 97.75 57 PHE B N 1
ATOM 1758 C CA . PHE B 1 57 ? 5.949 -12.828 4.008 1 97.75 57 PHE B CA 1
ATOM 1759 C C . PHE B 1 57 ? 6.395 -12.805 5.465 1 97.75 57 PHE B C 1
ATOM 1761 O O . PHE B 1 57 ? 5.621 -12.422 6.352 1 97.75 57 PHE B O 1
ATOM 1768 N N . LEU B 1 58 ? 7.648 -13.25 5.691 1 98.06 58 LEU B N 1
ATOM 1769 C CA . LEU B 1 58 ? 8.188 -13.312 7.047 1 98.06 58 LEU B CA 1
ATOM 1770 C C . LEU B 1 58 ? 8.172 -11.938 7.703 1 98.06 58 LEU B C 1
ATOM 1772 O O . LEU B 1 58 ? 7.801 -11.805 8.867 1 98.06 58 LEU B O 1
ATOM 1776 N N . GLU B 1 59 ? 8.531 -10.945 6.969 1 98.25 59 GLU B N 1
ATOM 1777 C CA . GLU B 1 59 ? 8.672 -9.594 7.504 1 98.25 59 GLU B CA 1
ATOM 1778 C C . GLU B 1 59 ? 7.363 -8.812 7.383 1 98.25 59 GLU B C 1
ATOM 1780 O O . GLU B 1 59 ? 7.23 -7.719 7.93 1 98.25 59 GLU B O 1
ATOM 1785 N N . ASP B 1 60 ? 6.438 -9.32 6.648 1 97.31 60 ASP B N 1
ATOM 1786 C CA . ASP B 1 60 ? 5.137 -8.703 6.398 1 97.31 60 ASP B CA 1
ATOM 1787 C C . ASP B 1 60 ? 5.301 -7.309 5.797 1 97.31 60 ASP B C 1
ATOM 1789 O O . ASP B 1 60 ? 4.754 -6.336 6.32 1 97.31 60 ASP B O 1
ATOM 1793 N N . VAL B 1 61 ? 6.02 -7.27 4.695 1 97.88 61 VAL B N 1
ATOM 1794 C CA . VAL B 1 61 ? 6.219 -6.039 3.934 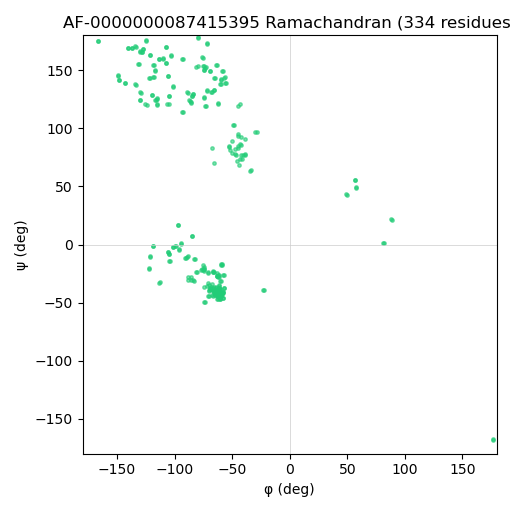1 97.88 61 VAL B CA 1
ATOM 1795 C C . VAL B 1 61 ? 5.914 -6.289 2.459 1 97.88 61 VAL B C 1
ATOM 1797 O O . VAL B 1 61 ? 5.789 -7.438 2.029 1 97.88 61 VAL B O 1
ATOM 1800 N N . GLY B 1 62 ? 5.777 -5.156 1.682 1 98 62 GLY B N 1
ATOM 1801 C CA . GLY B 1 62 ? 5.453 -5.281 0.269 1 98 62 GLY B CA 1
ATOM 1802 C C . GLY B 1 62 ? 6.637 -4.996 -0.64 1 98 62 GLY B C 1
ATOM 1803 O O . GLY B 1 62 ? 6.539 -5.156 -1.858 1 98 62 GLY B O 1
ATOM 1804 N N . THR B 1 63 ? 7.734 -4.547 -0.028 1 98.56 63 THR B N 1
ATOM 1805 C CA . THR B 1 63 ? 8.898 -4.16 -0.812 1 98.56 63 THR B CA 1
ATOM 1806 C C . THR B 1 63 ? 10.188 -4.559 -0.097 1 98.56 63 THR B C 1
ATOM 1808 O O . THR B 1 63 ? 10.281 -4.457 1.129 1 98.56 63 THR B O 1
ATOM 1811 N N . LEU B 1 64 ? 11.148 -5.055 -0.853 1 98.94 64 LEU B N 1
ATOM 1812 C CA . LEU B 1 64 ? 12.492 -5.367 -0.372 1 98.94 64 LEU B CA 1
ATOM 1813 C C . LEU B 1 64 ? 13.539 -4.535 -1.103 1 98.94 64 LEU B C 1
ATOM 1815 O O . LEU B 1 64 ? 13.422 -4.309 -2.311 1 98.94 64 LEU B O 1
ATOM 1819 N N . PHE B 1 65 ? 14.539 -4.172 -0.358 1 98.94 65 PHE B N 1
ATOM 1820 C CA . PHE B 1 65 ? 15.664 -3.486 -0.977 1 98.94 65 PHE B CA 1
ATOM 1821 C C . PHE B 1 65 ? 16.828 -4.441 -1.18 1 98.94 65 PHE B C 1
ATOM 1823 O O . PHE B 1 65 ? 17.156 -5.242 -0.296 1 98.94 65 PHE B O 1
ATOM 1830 N N . VAL B 1 66 ? 17.438 -4.371 -2.338 1 98.94 66 VAL B N 1
ATOM 1831 C CA . VAL B 1 66 ? 18.5 -5.297 -2.725 1 98.94 66 VAL B CA 1
ATOM 1832 C C . VAL B 1 66 ? 19.844 -4.594 -2.641 1 98.94 66 VAL B C 1
ATOM 1834 O O . VAL B 1 66 ? 20.031 -3.52 -3.217 1 98.94 66 VAL B O 1
ATOM 1837 N N . LEU B 1 67 ? 20.734 -5.188 -1.96 1 98.81 67 LEU B N 1
ATOM 1838 C CA . LEU B 1 67 ? 22.062 -4.621 -1.837 1 98.81 67 LEU B CA 1
ATOM 1839 C C . LEU B 1 67 ? 23.062 -5.398 -2.686 1 98.81 67 LEU B C 1
ATOM 1841 O O . LEU B 1 67 ? 22.953 -6.617 -2.824 1 98.81 67 LEU B O 1
ATOM 1845 N N . ASN B 1 68 ? 24.016 -4.656 -3.219 1 97.62 68 ASN B N 1
ATOM 1846 C CA . ASN B 1 68 ? 25.109 -5.316 -3.918 1 97.62 68 ASN B CA 1
ATOM 1847 C C . ASN B 1 68 ? 26.156 -5.863 -2.945 1 97.62 68 ASN B C 1
ATOM 1849 O O . ASN B 1 68 ? 25.969 -5.781 -1.729 1 97.62 68 ASN B O 1
ATOM 1853 N N . GLY B 1 69 ? 27.156 -6.488 -3.467 1 96.38 69 GLY B N 1
ATOM 1854 C CA . GLY B 1 69 ? 28.188 -7.129 -2.666 1 96.38 69 GLY B CA 1
ATOM 1855 C C . GLY B 1 69 ? 28.922 -6.168 -1.745 1 96.38 69 GLY B C 1
ATOM 1856 O O . GLY B 1 69 ? 29.547 -6.586 -0.774 1 96.38 69 GLY B O 1
ATOM 1857 N N . LYS B 1 70 ? 28.812 -4.852 -1.985 1 96.44 70 LYS B N 1
ATOM 1858 C CA . LYS B 1 70 ? 29.5 -3.842 -1.19 1 96.44 70 LYS B CA 1
ATOM 1859 C C . LYS B 1 70 ? 28.562 -3.23 -0.149 1 96.44 70 LYS B C 1
ATOM 1861 O O . LYS B 1 70 ? 28.938 -2.277 0.541 1 96.44 70 LYS B O 1
ATOM 1866 N N . GLY B 1 71 ? 27.328 -3.645 -0.127 1 97.25 71 GLY B N 1
ATOM 1867 C CA . GLY B 1 71 ? 26.391 -3.188 0.879 1 97.25 71 GLY B CA 1
ATOM 1868 C C . GLY B 1 71 ? 25.656 -1.921 0.478 1 97.25 71 GLY B C 1
ATOM 1869 O O . GLY B 1 71 ? 25.156 -1.192 1.334 1 97.25 71 GLY B O 1
ATOM 1870 N N . HIS B 1 72 ? 25.641 -1.688 -0.82 1 98.25 72 HIS B N 1
ATOM 1871 C CA . HIS B 1 72 ? 24.953 -0.497 -1.306 1 98.25 72 HIS B CA 1
ATOM 1872 C C . HIS B 1 72 ? 23.672 -0.866 -2.062 1 98.25 72 HIS B C 1
ATOM 1874 O O . HIS B 1 72 ? 23.562 -1.981 -2.576 1 98.25 72 HIS B O 1
ATOM 1880 N N . LEU B 1 73 ? 22.828 0.156 -2.131 1 98.75 73 LEU B N 1
ATOM 1881 C CA . LEU B 1 73 ? 21.562 -0.058 -2.811 1 98.75 73 LEU B CA 1
ATOM 1882 C C . LEU B 1 73 ? 21.781 -0.407 -4.277 1 98.75 73 LEU B C 1
ATOM 1884 O O . LEU B 1 73 ? 22.391 0.367 -5.02 1 98.75 73 LEU B O 1
ATOM 1888 N N . ALA B 1 74 ? 21.281 -1.58 -4.664 1 98.62 74 ALA B N 1
ATOM 1889 C CA . ALA B 1 74 ? 21.422 -2.031 -6.047 1 98.62 74 ALA B CA 1
ATOM 1890 C C . ALA B 1 74 ? 20.062 -2.086 -6.738 1 98.62 74 ALA B C 1
ATOM 1892 O O . ALA B 1 74 ? 19.969 -1.908 -7.953 1 98.62 74 ALA B O 1
ATOM 1893 N N . GLY B 1 75 ? 19 -2.402 -5.977 1 98.88 75 GLY B N 1
ATOM 1894 C CA . GLY B 1 75 ? 17.688 -2.564 -6.578 1 98.88 75 GLY B CA 1
ATOM 1895 C C . GLY B 1 75 ? 16.562 -2.59 -5.559 1 98.88 75 GLY B C 1
ATOM 1896 O O . GLY B 1 75 ? 16.812 -2.465 -4.359 1 98.88 75 GLY B O 1
ATOM 1897 N N . VAL B 1 76 ? 15.367 -2.641 -6.078 1 98.88 76 VAL B N 1
ATOM 1898 C CA . VAL B 1 76 ? 14.141 -2.785 -5.301 1 98.88 76 VAL B CA 1
ATOM 1899 C C . VAL B 1 76 ? 13.25 -3.844 -5.945 1 98.88 76 VAL B C 1
ATOM 1901 O O . VAL B 1 76 ? 13.133 -3.906 -7.168 1 98.88 76 VAL B O 1
ATOM 1904 N N . VAL B 1 77 ? 12.68 -4.645 -5.133 1 98.81 77 VAL B N 1
ATOM 1905 C CA . VAL B 1 77 ? 11.703 -5.602 -5.633 1 98.81 77 VAL B CA 1
ATOM 1906 C C . VAL B 1 77 ? 10.43 -5.527 -4.793 1 98.81 77 VAL B C 1
ATOM 1908 O O . VAL B 1 77 ? 10.492 -5.465 -3.562 1 98.81 77 VAL B O 1
ATOM 1911 N N . SER B 1 78 ? 9.32 -5.438 -5.465 1 98.38 78 SER B N 1
ATOM 1912 C CA . SER B 1 78 ? 8.039 -5.32 -4.785 1 98.38 78 SER B CA 1
ATOM 1913 C C . SER B 1 78 ? 7.23 -6.609 -4.898 1 98.38 78 SER B C 1
ATOM 1915 O O . SER B 1 78 ? 7.609 -7.52 -5.637 1 98.38 78 SER B O 1
ATOM 1917 N N . ARG B 1 79 ? 6.184 -6.633 -4.148 1 98.12 79 ARG B N 1
ATOM 1918 C CA . ARG B 1 79 ? 5.254 -7.754 -4.211 1 98.12 79 ARG B CA 1
ATOM 1919 C C . ARG B 1 79 ? 4.719 -7.941 -5.625 1 98.12 79 ARG B C 1
ATOM 1921 O O . ARG B 1 79 ? 4.531 -9.07 -6.082 1 98.12 79 ARG B O 1
ATOM 1928 N N . LYS B 1 80 ? 4.488 -6.906 -6.301 1 97.94 80 LYS B N 1
ATOM 1929 C CA . LYS B 1 80 ? 4.043 -6.945 -7.691 1 97.94 80 LYS B CA 1
ATOM 1930 C C . LYS B 1 80 ? 5.066 -7.648 -8.578 1 97.94 80 LYS B C 1
ATOM 1932 O O . LYS B 1 80 ? 4.707 -8.516 -9.375 1 97.94 80 LYS B O 1
ATOM 1937 N N . ASP B 1 81 ? 6.309 -7.328 -8.461 1 98.12 81 ASP B N 1
ATOM 1938 C CA . ASP B 1 81 ? 7.383 -7.961 -9.219 1 98.12 81 ASP B CA 1
ATOM 1939 C C . ASP B 1 81 ? 7.441 -9.461 -8.938 1 98.12 81 ASP B C 1
ATOM 1941 O O . ASP B 1 81 ? 7.602 -10.266 -9.859 1 98.12 81 ASP B O 1
ATOM 1945 N N . LEU B 1 82 ? 7.32 -9.781 -7.676 1 98.56 82 LEU B N 1
ATOM 1946 C CA . LEU B 1 82 ? 7.445 -11.172 -7.258 1 98.56 82 LEU B CA 1
ATOM 1947 C C . LEU B 1 82 ? 6.258 -12 -7.742 1 98.56 82 LEU B C 1
ATOM 1949 O O . LEU B 1 82 ? 6.418 -13.156 -8.148 1 98.56 82 LEU B O 1
ATOM 1953 N N . LEU B 1 83 ? 5.062 -11.391 -7.703 1 98.5 83 LEU B N 1
ATOM 1954 C CA . LEU B 1 83 ? 3.883 -12.07 -8.234 1 98.5 83 LEU B CA 1
ATOM 1955 C C . LEU B 1 83 ? 4.027 -12.312 -9.734 1 98.5 83 LEU B C 1
ATOM 1957 O O . LEU B 1 83 ? 3.705 -13.398 -10.227 1 98.5 83 LEU B O 1
ATOM 1961 N N . ARG B 1 84 ? 4.512 -11.336 -10.445 1 97.44 84 ARG B N 1
ATOM 1962 C CA . ARG B 1 84 ? 4.754 -11.477 -11.875 1 97.44 84 ARG B CA 1
ATOM 1963 C C . ARG B 1 84 ? 5.73 -12.617 -12.156 1 97.44 84 ARG B C 1
ATOM 1965 O O . ARG B 1 84 ? 5.516 -13.422 -13.062 1 97.44 84 ARG B O 1
ATOM 1972 N N . ALA B 1 85 ? 6.746 -12.719 -11.383 1 97.5 85 ALA B N 1
ATOM 1973 C CA . ALA B 1 85 ? 7.738 -13.781 -11.539 1 97.5 85 ALA B CA 1
ATOM 1974 C C . ALA B 1 85 ? 7.133 -15.148 -11.234 1 97.5 85 ALA B C 1
ATOM 1976 O O . ALA B 1 85 ? 7.449 -16.141 -11.906 1 97.5 85 ALA B O 1
ATOM 1977 N N . ALA B 1 86 ? 6.293 -15.18 -10.227 1 96.44 86 ALA B N 1
ATOM 1978 C CA . ALA B 1 86 ? 5.707 -16.438 -9.773 1 96.44 86 ALA B CA 1
ATOM 1979 C C . ALA B 1 86 ? 4.77 -17.016 -10.828 1 96.44 86 ALA B C 1
ATOM 1981 O O . ALA B 1 86 ? 4.473 -18.219 -10.812 1 96.44 86 ALA B O 1
ATOM 1982 N N . LEU B 1 87 ? 4.238 -16.172 -11.711 1 94.94 87 LEU B N 1
ATOM 1983 C CA . LEU B 1 87 ? 3.346 -16.609 -12.773 1 94.94 87 LEU B CA 1
ATOM 1984 C C . LEU B 1 87 ? 4.129 -17.312 -13.883 1 94.94 87 LEU B C 1
ATOM 1986 O O . LEU B 1 87 ? 3.553 -18.062 -14.68 1 94.94 87 LEU B O 1
ATOM 1990 N N . GLY B 1 88 ? 5.383 -16.984 -13.906 1 90.44 88 GLY B N 1
ATOM 1991 C CA . GLY B 1 88 ? 6.199 -17.578 -14.953 1 90.44 88 GLY B CA 1
ATOM 1992 C C . GLY B 1 88 ? 6.469 -19.062 -14.734 1 90.44 88 GLY B C 1
ATOM 1993 O O . GLY B 1 88 ? 6.074 -19.625 -13.711 1 90.44 88 GLY B O 1
ATOM 1994 N N . LYS B 1 89 ? 7.105 -19.734 -15.711 1 86.06 89 LYS B N 1
ATOM 1995 C CA . LYS B 1 89 ? 7.352 -21.172 -15.688 1 86.06 89 LYS B CA 1
ATOM 1996 C C . LYS B 1 89 ? 8.742 -21.484 -15.133 1 86.06 89 LYS B C 1
ATOM 1998 O O . LYS B 1 89 ? 9.094 -22.641 -14.945 1 86.06 89 LYS B O 1
ATOM 2003 N N . GLN B 1 90 ? 9.406 -20.469 -14.789 1 89.81 90 GLN B N 1
ATOM 2004 C CA . GLN B 1 90 ? 10.766 -20.672 -14.305 1 89.81 90 GLN B CA 1
ATOM 2005 C C . GLN B 1 90 ? 10.766 -21.094 -12.836 1 89.81 90 GLN B C 1
ATOM 2007 O O . GLN B 1 90 ? 9.852 -20.766 -12.086 1 89.81 90 GLN B O 1
ATOM 2012 N N . ASN B 1 91 ? 11.852 -21.812 -12.555 1 95.06 91 ASN B N 1
ATOM 2013 C CA . ASN B 1 91 ? 12.055 -22.203 -11.164 1 95.06 91 ASN B CA 1
ATOM 2014 C C . ASN B 1 91 ? 12.484 -21.016 -10.305 1 95.06 91 ASN B C 1
ATOM 2016 O O . ASN B 1 91 ? 13.594 -20.5 -10.469 1 95.06 91 ASN B O 1
ATOM 2020 N N . LEU B 1 92 ? 11.695 -20.672 -9.305 1 97.38 92 LEU B N 1
ATOM 2021 C CA . LEU B 1 92 ? 11.898 -19.484 -8.492 1 97.38 92 LEU B CA 1
ATOM 2022 C C . LEU B 1 92 ? 13.117 -19.641 -7.59 1 97.38 92 LEU B C 1
ATOM 2024 O O . LEU B 1 92 ? 13.734 -18.656 -7.195 1 97.38 92 LEU B O 1
ATOM 2028 N N . GLU B 1 93 ? 13.516 -20.844 -7.266 1 97.81 93 GLU B N 1
ATOM 2029 C CA . GLU B 1 93 ? 14.648 -21.094 -6.387 1 97.81 93 GLU B CA 1
ATOM 2030 C C . GLU B 1 93 ? 15.977 -20.828 -7.094 1 97.81 93 GLU B C 1
ATOM 2032 O O . GLU B 1 93 ? 16.984 -20.531 -6.445 1 97.81 93 GLU B O 1
ATOM 2037 N N . ASP B 1 94 ? 15.883 -20.859 -8.375 1 97.44 94 ASP B N 1
ATOM 2038 C CA . ASP B 1 94 ? 17.109 -20.719 -9.156 1 97.44 94 ASP B CA 1
ATOM 2039 C C . ASP B 1 94 ? 17.203 -19.328 -9.773 1 97.44 94 ASP B C 1
ATOM 2041 O O . ASP B 1 94 ? 18.219 -18.984 -10.391 1 97.44 94 ASP B O 1
ATOM 2045 N N . MET B 1 95 ? 16.203 -18.594 -9.68 1 97.62 95 MET B N 1
ATOM 2046 C CA . MET B 1 95 ? 16.156 -17.281 -10.305 1 97.62 95 MET B CA 1
ATOM 2047 C C . MET B 1 95 ? 16.609 -16.203 -9.328 1 97.62 95 MET B C 1
ATOM 2049 O O . MET B 1 95 ? 15.945 -15.953 -8.32 1 97.62 95 MET B O 1
ATOM 2053 N N . PRO B 1 96 ? 17.719 -15.594 -9.648 1 98.31 96 PRO B N 1
ATOM 2054 C CA . PRO B 1 96 ? 18.141 -14.5 -8.766 1 98.31 96 PRO B CA 1
ATOM 2055 C C . PRO B 1 96 ? 17.234 -13.281 -8.867 1 98.31 96 PRO B C 1
ATOM 2057 O O . PRO B 1 96 ? 16.734 -12.969 -9.945 1 98.31 96 PRO B O 1
ATOM 2060 N N . VAL B 1 97 ? 17.078 -12.523 -7.801 1 98.75 97 VAL B N 1
ATOM 2061 C CA . VAL B 1 97 ? 16.188 -11.359 -7.777 1 98.75 97 VAL B CA 1
ATOM 2062 C C . VAL B 1 97 ? 16.734 -10.281 -8.711 1 98.75 97 VAL B C 1
ATOM 2064 O O . VAL B 1 97 ? 15.984 -9.422 -9.18 1 98.75 97 VAL B O 1
ATOM 2067 N N . SER B 1 98 ? 18.031 -10.359 -8.961 1 98.5 98 SER B N 1
ATOM 2068 C CA . SER B 1 98 ? 18.656 -9.359 -9.82 1 98.5 98 SER B CA 1
ATOM 2069 C C . SER B 1 98 ? 18.031 -9.359 -11.211 1 98.5 98 SER B C 1
ATOM 2071 O O . SER B 1 98 ? 18.141 -8.375 -11.945 1 98.5 98 SER B O 1
ATOM 2073 N N . ILE B 1 99 ? 17.328 -10.391 -11.578 1 97.25 99 ILE B N 1
ATOM 2074 C CA . ILE B 1 99 ? 16.734 -10.547 -12.898 1 97.25 99 ILE B CA 1
ATOM 2075 C C . ILE B 1 99 ? 15.43 -9.758 -12.977 1 97.25 99 ILE B C 1
ATOM 2077 O O . ILE B 1 99 ? 15.031 -9.305 -14.055 1 97.25 99 ILE B O 1
ATOM 2081 N N . ILE B 1 100 ? 14.812 -9.508 -11.836 1 98.44 100 ILE B N 1
ATOM 2082 C CA . ILE B 1 100 ? 13.461 -8.977 -11.93 1 98.44 100 ILE B CA 1
ATOM 2083 C C . ILE B 1 100 ? 13.375 -7.629 -11.219 1 98.44 100 ILE B C 1
ATOM 2085 O O . ILE B 1 100 ? 12.383 -6.918 -11.344 1 98.44 100 ILE B O 1
ATOM 2089 N N . MET B 1 101 ? 14.383 -7.242 -10.484 1 98.69 101 MET B N 1
ATOM 2090 C CA . MET B 1 101 ? 14.336 -6.055 -9.641 1 98.69 101 MET B CA 1
ATOM 2091 C C . MET B 1 101 ? 14.438 -4.785 -10.477 1 98.69 101 MET B C 1
ATOM 2093 O O . MET B 1 101 ? 14.922 -4.82 -11.609 1 98.69 101 MET B O 1
ATOM 2097 N N . THR B 1 102 ? 13.875 -3.639 -9.977 1 98.56 102 THR B N 1
ATOM 2098 C CA . THR B 1 102 ? 14.234 -2.326 -10.5 1 98.56 102 THR B CA 1
ATOM 2099 C C . THR B 1 102 ? 15.648 -1.94 -10.062 1 98.56 102 THR B C 1
ATOM 2101 O O . THR B 1 102 ? 15.977 -2.002 -8.875 1 98.56 102 THR B O 1
ATOM 2104 N N . ARG B 1 103 ? 16.375 -1.503 -10.969 1 98.31 103 ARG B N 1
ATOM 2105 C CA . ARG B 1 103 ? 17.797 -1.289 -10.672 1 98.31 103 ARG B CA 1
ATOM 2106 C C . ARG B 1 103 ? 18.109 0.199 -10.57 1 98.31 103 ARG B C 1
ATOM 2108 O O . ARG B 1 103 ? 17.406 1.03 -11.148 1 98.31 103 ARG B O 1
ATOM 2115 N N . MET B 1 104 ? 19.219 0.464 -9.82 1 96.12 104 MET B N 1
ATOM 2116 C CA . MET B 1 104 ? 19.812 1.793 -9.891 1 96.12 104 MET B CA 1
ATOM 2117 C C . MET B 1 104 ? 20.25 2.113 -11.32 1 96.12 104 MET B C 1
ATOM 2119 O O . MET B 1 104 ? 20.688 1.228 -12.055 1 96.12 104 MET B O 1
ATOM 2123 N N . PRO B 1 105 ? 20.062 3.416 -11.758 1 94.69 105 PRO B N 1
ATOM 2124 C CA . PRO B 1 105 ? 19.703 4.633 -11.023 1 94.69 105 PRO B CA 1
ATOM 2125 C C . PRO B 1 105 ? 18.219 4.949 -11.094 1 94.69 105 PRO B C 1
ATOM 2127 O O . PRO B 1 105 ? 17.812 6.07 -10.789 1 94.69 105 PRO B O 1
ATOM 2130 N N . ASN B 1 106 ? 17.359 3.963 -11.484 1 97.56 106 ASN B N 1
ATOM 2131 C CA . ASN B 1 106 ? 15.953 4.234 -11.719 1 97.56 106 ASN B CA 1
ATOM 2132 C C . ASN B 1 106 ? 15.141 4.164 -10.43 1 97.56 106 ASN B C 1
ATOM 2134 O O . ASN B 1 106 ? 13.906 4.191 -10.461 1 97.56 106 ASN B O 1
ATOM 2138 N N . ILE B 1 107 ? 15.758 4.039 -9.328 1 98.62 107 ILE B N 1
ATOM 2139 C CA . ILE B 1 107 ? 15.07 3.938 -8.047 1 98.62 107 ILE B CA 1
ATOM 2140 C C . ILE B 1 107 ? 14.852 5.332 -7.461 1 98.62 107 ILE B C 1
ATOM 2142 O O . ILE B 1 107 ? 15.781 6.148 -7.422 1 98.62 107 ILE B O 1
ATOM 2146 N N . ILE B 1 108 ? 13.648 5.598 -7.047 1 98.81 108 ILE B N 1
ATOM 2147 C CA . ILE B 1 108 ? 13.336 6.84 -6.348 1 98.81 108 ILE B CA 1
ATOM 2148 C C . ILE B 1 108 ? 13.656 6.688 -4.863 1 98.81 108 ILE B C 1
ATOM 2150 O O . ILE B 1 108 ? 13.266 5.703 -4.234 1 98.81 108 ILE B O 1
ATOM 2154 N N . THR B 1 109 ? 14.391 7.609 -4.301 1 98.81 109 THR B N 1
ATOM 2155 C CA . THR B 1 109 ? 14.836 7.539 -2.914 1 98.81 109 THR B CA 1
ATOM 2156 C C . THR B 1 109 ? 14.469 8.812 -2.162 1 98.81 109 THR B C 1
ATOM 2158 O O . THR B 1 109 ? 13.977 9.773 -2.76 1 98.81 109 THR B O 1
ATOM 2161 N N . CYS B 1 110 ? 14.594 8.805 -0.89 1 98.81 110 CYS B N 1
ATOM 2162 C CA . CYS B 1 110 ? 14.555 10.008 -0.061 1 98.81 110 CYS B CA 1
ATOM 2163 C C . CYS B 1 110 ? 15.648 9.969 1.004 1 98.81 110 CYS B C 1
ATOM 2165 O O . CYS B 1 110 ? 16.328 8.953 1.167 1 98.81 110 CYS B O 1
ATOM 2167 N N . MET B 1 111 ? 15.805 11.109 1.624 1 98.81 111 MET B N 1
ATOM 2168 C CA . MET B 1 111 ? 16.828 11.242 2.654 1 98.81 111 MET B CA 1
ATOM 2169 C C . MET B 1 111 ? 16.203 11.469 4.023 1 98.81 111 MET B C 1
ATOM 2171 O O . MET B 1 111 ? 15.047 11.898 4.117 1 98.81 111 MET B O 1
ATOM 2175 N N . PRO B 1 112 ? 16.969 11.188 5.066 1 98.69 112 PRO B N 1
ATOM 2176 C CA . PRO B 1 112 ? 16.422 11.328 6.418 1 98.69 112 PRO B CA 1
ATOM 2177 C C . PRO B 1 112 ? 15.906 12.742 6.707 1 98.69 112 PRO B C 1
ATOM 2179 O O . PRO B 1 112 ? 14.93 12.906 7.441 1 98.69 112 PRO B O 1
ATOM 2182 N N . ASP B 1 113 ? 16.422 13.789 6.051 1 98.38 113 ASP B N 1
ATOM 2183 C CA . ASP B 1 113 ? 16.094 15.172 6.391 1 98.38 113 ASP B CA 1
ATOM 2184 C C . ASP B 1 113 ? 14.984 15.703 5.488 1 98.38 113 ASP B C 1
ATOM 2186 O O . ASP B 1 113 ? 14.516 16.828 5.672 1 98.38 113 ASP B O 1
ATOM 2190 N N . ASP B 1 114 ? 14.609 14.875 4.543 1 98.38 114 ASP B N 1
ATOM 2191 C CA . ASP B 1 114 ? 13.469 15.273 3.732 1 98.38 114 ASP B CA 1
ATOM 2192 C C . ASP B 1 114 ? 12.203 15.391 4.582 1 98.38 114 ASP B C 1
ATOM 2194 O O . ASP B 1 114 ? 12.102 14.758 5.641 1 98.38 114 ASP B O 1
ATOM 2198 N N . SER B 1 115 ? 11.242 16.203 4.176 1 98.25 115 SER B N 1
ATOM 2199 C CA . SER B 1 115 ? 9.945 16.219 4.832 1 98.25 115 SER B CA 1
ATOM 2200 C C . SER B 1 115 ? 9.125 14.984 4.461 1 98.25 115 SER B C 1
ATOM 2202 O O . SER B 1 115 ? 9.289 14.43 3.371 1 98.25 115 SER B O 1
ATOM 2204 N N . LEU B 1 116 ? 8.312 14.625 5.379 1 98.56 116 LEU B N 1
ATOM 2205 C CA . LEU B 1 116 ? 7.387 13.539 5.074 1 98.56 116 LEU B CA 1
ATOM 2206 C C . LEU B 1 116 ? 6.484 13.914 3.9 1 98.56 116 LEU B C 1
ATOM 2208 O O . LEU B 1 116 ? 6.105 13.055 3.105 1 98.56 116 LEU B O 1
ATOM 2212 N N . LEU B 1 117 ? 6.191 15.188 3.781 1 98.38 117 LEU B N 1
ATOM 2213 C CA . LEU B 1 117 ? 5.379 15.672 2.67 1 98.38 117 LEU B CA 1
ATOM 2214 C C . LEU B 1 117 ? 6.062 15.391 1.335 1 98.38 117 LEU B C 1
ATOM 2216 O O . LEU B 1 117 ? 5.43 14.898 0.399 1 98.38 117 LEU B O 1
ATOM 2220 N N . ASP B 1 118 ? 7.328 15.656 1.277 1 98.38 118 ASP B N 1
ATOM 2221 C CA . ASP B 1 118 ? 8.07 15.398 0.049 1 98.38 118 ASP B CA 1
ATOM 2222 C C . ASP B 1 118 ? 8.086 13.906 -0.282 1 98.38 118 ASP B C 1
ATOM 2224 O O . ASP B 1 118 ? 7.938 13.523 -1.443 1 98.38 118 ASP B O 1
ATOM 2228 N N . ALA B 1 119 ? 8.297 13.141 0.736 1 98.81 119 ALA B N 1
ATOM 2229 C CA . ALA B 1 119 ? 8.258 11.695 0.538 1 98.81 119 ALA B CA 1
ATOM 2230 C C . ALA B 1 119 ? 6.887 11.242 0.035 1 98.81 119 ALA B C 1
ATOM 2232 O O . ALA B 1 119 ? 6.793 10.438 -0.89 1 98.81 119 ALA B O 1
ATOM 2233 N N . ALA B 1 120 ? 5.848 11.82 0.588 1 98.81 120 ALA B N 1
ATOM 2234 C CA . ALA B 1 120 ? 4.484 11.484 0.188 1 98.81 120 ALA B CA 1
ATOM 2235 C C . ALA B 1 120 ? 4.23 11.859 -1.269 1 98.81 120 ALA B C 1
ATOM 2237 O O . ALA B 1 120 ? 3.625 11.094 -2.02 1 98.81 120 ALA B O 1
ATOM 2238 N N . LYS B 1 121 ? 4.676 12.953 -1.643 1 98.69 121 LYS B N 1
ATOM 2239 C CA . LYS B 1 121 ? 4.516 13.398 -3.023 1 98.69 121 LYS B CA 1
ATOM 2240 C C . LYS B 1 121 ? 5.211 12.445 -3.992 1 98.69 121 LYS B C 1
ATOM 2242 O O . LYS B 1 121 ? 4.672 12.125 -5.051 1 98.69 121 LYS B O 1
ATOM 2247 N N . LYS B 1 122 ? 6.363 12.008 -3.621 1 98.75 122 LYS B N 1
ATOM 2248 C CA . LYS B 1 122 ? 7.086 11.062 -4.461 1 98.75 122 LYS B CA 1
ATOM 2249 C C . LYS B 1 122 ? 6.316 9.75 -4.602 1 98.75 122 LYS B C 1
ATOM 2251 O O . LYS B 1 122 ? 6.207 9.203 -5.699 1 98.75 122 LYS B O 1
ATOM 2256 N N . LEU B 1 123 ? 5.781 9.297 -3.471 1 98.75 123 LEU B N 1
ATOM 2257 C CA . LEU B 1 123 ? 5.012 8.055 -3.516 1 98.75 123 LEU B CA 1
ATOM 2258 C C . LEU B 1 123 ? 3.842 8.172 -4.484 1 98.75 123 LEU B C 1
ATOM 2260 O O . LEU B 1 123 ? 3.559 7.242 -5.238 1 98.75 123 LEU B O 1
ATOM 2264 N N . ILE B 1 124 ? 3.203 9.297 -4.465 1 98.19 124 ILE B N 1
ATOM 2265 C CA . ILE B 1 124 ? 2.041 9.516 -5.316 1 98.19 124 ILE B CA 1
ATOM 2266 C C . ILE B 1 124 ? 2.49 9.719 -6.762 1 98.19 124 ILE B C 1
ATOM 2268 O O . ILE B 1 124 ? 2.006 9.039 -7.668 1 98.19 124 ILE B O 1
ATOM 2272 N N . ASP B 1 125 ? 3.445 10.57 -7.008 1 97.94 125 ASP B N 1
ATOM 2273 C CA . ASP B 1 125 ? 3.861 10.984 -8.344 1 97.94 125 ASP B CA 1
ATOM 2274 C C . ASP B 1 125 ? 4.441 9.805 -9.125 1 97.94 125 ASP B C 1
ATOM 2276 O O . ASP B 1 125 ? 4.195 9.664 -10.328 1 97.94 125 ASP B O 1
ATOM 2280 N N . TYR B 1 126 ? 5.137 8.969 -8.461 1 98.19 126 TYR B N 1
ATOM 2281 C CA . TYR B 1 126 ? 5.812 7.879 -9.148 1 98.19 126 TYR B CA 1
ATOM 2282 C C . TYR B 1 126 ? 5.035 6.574 -9 1 98.19 126 TYR B C 1
ATOM 2284 O O . TYR B 1 126 ? 5.469 5.527 -9.492 1 98.19 126 TYR B O 1
ATOM 2292 N N . GLN B 1 127 ? 3.906 6.602 -8.25 1 97.38 127 GLN B N 1
ATOM 2293 C CA . GLN B 1 127 ? 3.006 5.469 -8.07 1 97.38 127 GLN B CA 1
ATOM 2294 C C . GLN B 1 127 ? 3.744 4.262 -7.496 1 97.38 127 GLN B C 1
ATOM 2296 O O . GLN B 1 127 ? 3.662 3.16 -8.039 1 97.38 127 GLN B O 1
ATOM 2301 N N . ILE B 1 128 ? 4.461 4.559 -6.453 1 97.69 128 ILE B N 1
ATOM 2302 C CA . ILE B 1 128 ? 5.16 3.494 -5.738 1 97.69 128 ILE B CA 1
ATOM 2303 C C . ILE B 1 128 ? 4.695 3.459 -4.285 1 97.69 128 ILE B C 1
ATOM 2305 O O . ILE B 1 128 ? 4.102 4.422 -3.791 1 97.69 128 ILE B O 1
ATOM 2309 N N . ASP B 1 129 ? 4.98 2.322 -3.617 1 98 129 ASP B N 1
ATOM 2310 C CA . ASP B 1 129 ? 4.438 2.127 -2.275 1 98 129 ASP B CA 1
ATOM 2311 C C . ASP B 1 129 ? 5.512 2.338 -1.213 1 98 129 ASP B C 1
ATOM 2313 O O . ASP B 1 129 ? 5.207 2.443 -0.024 1 98 129 ASP B O 1
ATOM 2317 N N . SER B 1 130 ? 6.734 2.373 -1.6 1 98.75 130 SER B N 1
ATOM 2318 C CA . SER B 1 130 ? 7.828 2.467 -0.641 1 98.75 130 SER B CA 1
ATOM 2319 C C . SER B 1 130 ? 9.008 3.24 -1.221 1 98.75 130 SER B C 1
ATOM 2321 O O . SER B 1 130 ? 9.312 3.121 -2.41 1 98.75 130 SER B O 1
ATOM 2323 N N . LEU B 1 131 ? 9.609 4.016 -0.396 1 98.81 131 LEU B N 1
ATOM 2324 C CA . LEU B 1 131 ? 10.852 4.723 -0.696 1 98.81 131 LEU B CA 1
ATOM 2325 C C . LEU B 1 131 ? 11.984 4.25 0.212 1 98.81 131 LEU B C 1
ATOM 2327 O O . LEU B 1 131 ? 11.852 4.281 1.438 1 98.81 131 LEU B O 1
ATOM 2331 N N . PRO B 1 132 ? 13.094 3.797 -0.367 1 98.94 132 P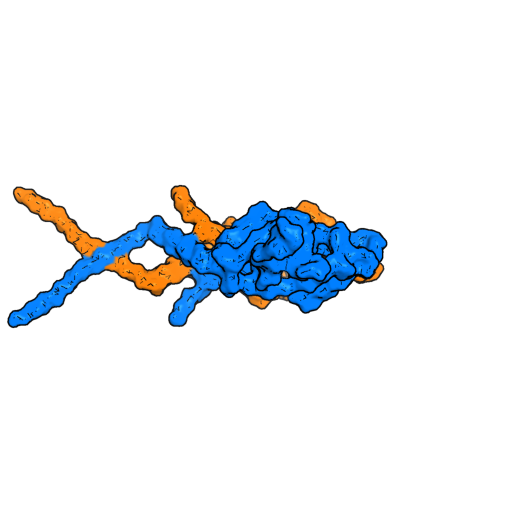RO B N 1
ATOM 2332 C CA . PRO B 1 132 ? 14.266 3.664 0.507 1 98.94 132 PRO B CA 1
ATOM 2333 C C . PRO B 1 132 ? 14.773 5.012 1.018 1 98.94 132 PRO B C 1
ATOM 2335 O O . PRO B 1 132 ? 14.836 5.98 0.258 1 98.94 132 PRO B O 1
ATOM 2338 N N . VAL B 1 133 ? 15.016 5.055 2.277 1 98.94 133 VAL B N 1
ATOM 2339 C CA . VAL B 1 133 ? 15.727 6.188 2.859 1 98.94 133 VAL B CA 1
ATOM 2340 C C . VAL B 1 133 ? 17.234 5.945 2.785 1 98.94 133 VAL B C 1
ATOM 2342 O O . VAL B 1 133 ? 17.734 4.938 3.297 1 98.94 133 VAL B O 1
ATOM 2345 N N . VAL B 1 134 ? 17.938 6.906 2.156 1 98.88 134 VAL B N 1
ATOM 2346 C CA . VAL B 1 134 ? 19.328 6.582 1.847 1 98.88 134 VAL B CA 1
ATOM 2347 C C . VAL B 1 134 ? 20.234 7.73 2.283 1 98.88 134 VAL B C 1
ATOM 2349 O O . VAL B 1 134 ? 19.766 8.867 2.451 1 98.88 134 VAL B O 1
ATOM 2352 N N . ARG B 1 135 ? 21.438 7.371 2.516 1 98.44 135 ARG B N 1
ATOM 2353 C CA . ARG B 1 135 ? 22.547 8.305 2.658 1 98.44 135 ARG B CA 1
ATOM 2354 C C . ARG B 1 135 ? 23.562 8.109 1.549 1 98.44 135 ARG B C 1
ATOM 2356 O O . ARG B 1 135 ? 24.031 6.992 1.315 1 98.44 135 ARG B O 1
ATOM 2363 N N . PRO B 1 136 ? 23.875 9.188 0.859 1 97.12 136 PRO B N 1
ATOM 2364 C CA . PRO B 1 136 ? 24.906 9.047 -0.177 1 97.12 136 PRO B CA 1
ATOM 2365 C C . PRO B 1 136 ? 26.281 8.727 0.396 1 97.12 136 PRO B C 1
ATOM 2367 O O . PRO B 1 136 ? 26.609 9.18 1.491 1 97.12 136 PRO B O 1
ATOM 2370 N N . THR B 1 137 ? 26.953 7.906 -0.354 1 95.94 137 THR B N 1
ATOM 2371 C CA . THR B 1 137 ? 28.344 7.578 -0.068 1 95.94 137 THR B CA 1
ATOM 2372 C C . THR B 1 137 ? 29.156 7.48 -1.358 1 95.94 137 THR B C 1
ATOM 2374 O O . THR B 1 137 ? 28.609 7.602 -2.453 1 95.94 137 THR B O 1
ATOM 2377 N N . VAL B 1 138 ? 30.5 7.414 -1.234 1 93.25 138 VAL B N 1
ATOM 2378 C CA . VAL B 1 138 ? 31.359 7.293 -2.404 1 93.25 138 VAL B CA 1
ATOM 2379 C C . VAL B 1 138 ? 32.094 5.957 -2.369 1 93.25 138 VAL B C 1
ATOM 2381 O O . VAL B 1 138 ? 32.688 5.598 -1.349 1 93.25 138 VAL B O 1
ATOM 2384 N N . GLU B 1 139 ? 31.828 5.215 -3.438 1 88.69 139 GLU B N 1
ATOM 2385 C CA . GLU B 1 139 ? 32.531 3.947 -3.613 1 88.69 139 GLU B CA 1
ATOM 2386 C C . GLU B 1 139 ? 33.219 3.889 -4.969 1 88.69 139 GLU B C 1
ATOM 2388 O O . GLU B 1 139 ? 32.562 3.889 -6.012 1 88.69 139 GLU B O 1
ATOM 2393 N N . ALA B 1 140 ? 34.5 3.717 -4.973 1 90.31 140 ALA B N 1
ATOM 2394 C CA . ALA B 1 140 ? 35.344 3.66 -6.172 1 90.31 140 ALA B CA 1
ATOM 2395 C C . ALA B 1 140 ? 35.031 4.836 -7.102 1 90.31 140 ALA B C 1
ATOM 2397 O O . ALA B 1 140 ? 34.844 4.648 -8.305 1 90.31 140 ALA B O 1
ATOM 2398 N N . GLY B 1 141 ? 34.875 6.004 -6.656 1 90.31 141 GLY B N 1
ATOM 2399 C CA . GLY B 1 141 ? 34.688 7.227 -7.422 1 90.31 141 GLY B CA 1
ATOM 2400 C C . GLY B 1 141 ? 33.281 7.441 -7.902 1 90.31 141 GLY B C 1
ATOM 2401 O O . GLY B 1 141 ? 33 8.406 -8.609 1 90.31 141 GLY B O 1
ATOM 2402 N N . LYS B 1 142 ? 32.5 6.539 -7.527 1 92.56 142 LYS B N 1
ATOM 2403 C CA . LYS B 1 142 ? 31.094 6.66 -7.961 1 92.56 142 LYS B CA 1
ATOM 2404 C C . LYS B 1 142 ? 30.156 6.82 -6.766 1 92.56 142 LYS B C 1
ATOM 2406 O O . LYS B 1 142 ? 30.469 6.344 -5.668 1 92.56 142 LYS B O 1
ATOM 2411 N N . THR B 1 143 ? 29.109 7.523 -7.07 1 95.31 143 THR B N 1
ATOM 2412 C CA . THR B 1 143 ? 28.109 7.691 -6.02 1 95.31 143 THR B CA 1
ATOM 2413 C C . THR B 1 143 ? 27.422 6.367 -5.707 1 95.31 143 THR B C 1
ATOM 2415 O O . THR B 1 143 ? 27.062 5.613 -6.617 1 95.31 143 THR B O 1
ATOM 2418 N N . ALA B 1 144 ? 27.344 6.039 -4.379 1 97.31 144 ALA B N 1
ATOM 2419 C CA . ALA B 1 144 ? 26.625 4.883 -3.848 1 97.31 144 ALA B CA 1
ATOM 2420 C C . ALA B 1 144 ? 25.672 5.301 -2.73 1 97.31 144 ALA B C 1
ATOM 2422 O O . ALA B 1 144 ? 25.703 6.449 -2.279 1 97.31 144 ALA B O 1
ATOM 2423 N N . TYR B 1 145 ? 24.766 4.387 -2.393 1 98.38 145 TYR B N 1
ATOM 2424 C CA . TYR B 1 145 ? 23.75 4.742 -1.399 1 98.38 145 TYR B CA 1
ATOM 2425 C C . TYR B 1 145 ? 23.672 3.68 -0.31 1 98.38 145 TYR B C 1
ATOM 2427 O O . TYR B 1 145 ? 23.469 2.498 -0.602 1 98.38 145 TYR B O 1
ATOM 2435 N N . GLU B 1 146 ? 23.844 4.148 0.908 1 98.5 146 GLU B N 1
ATOM 2436 C CA . GLU B 1 146 ? 23.531 3.322 2.07 1 98.5 146 GLU B CA 1
ATOM 2437 C C . GLU B 1 146 ? 22.062 3.416 2.436 1 98.5 146 GLU B C 1
ATOM 2439 O O . GLU B 1 146 ? 21.516 4.516 2.57 1 98.5 146 GLU B O 1
ATOM 2444 N N . VAL B 1 147 ? 21.422 2.252 2.57 1 98.88 147 VAL B N 1
ATOM 2445 C CA . VAL B 1 147 ? 20.016 2.254 2.941 1 98.88 147 VAL B CA 1
ATOM 2446 C C . VAL B 1 147 ? 19.875 2.309 4.461 1 98.88 147 VAL B C 1
ATOM 2448 O O . VAL B 1 147 ? 20.359 1.417 5.164 1 98.88 147 VAL B O 1
ATOM 2451 N N . VAL B 1 148 ? 19.172 3.35 4.934 1 98.81 148 VAL B N 1
ATOM 2452 C CA . VAL B 1 148 ? 19.125 3.535 6.379 1 98.81 148 VAL B CA 1
ATOM 2453 C C . VAL B 1 148 ? 17.672 3.428 6.867 1 98.81 148 VAL B C 1
ATOM 2455 O O . VAL B 1 148 ? 17.406 3.533 8.07 1 98.81 148 VAL B O 1
ATOM 2458 N N . GLY B 1 149 ? 16.719 3.227 5.992 1 98.88 149 GLY B N 1
ATOM 2459 C CA . GLY B 1 149 ? 15.32 3.076 6.379 1 98.88 149 GLY B CA 1
ATOM 2460 C C . GLY B 1 149 ? 14.383 2.938 5.191 1 98.88 149 GLY B C 1
ATOM 2461 O O . GLY B 1 149 ? 14.828 2.705 4.066 1 98.88 149 GLY B O 1
ATOM 2462 N N . ARG B 1 150 ? 13.141 3.055 5.492 1 98.81 150 ARG B N 1
ATOM 2463 C CA . ARG B 1 150 ? 12.109 3.062 4.461 1 98.81 150 ARG B CA 1
ATOM 2464 C C . ARG B 1 150 ? 10.922 3.92 4.883 1 98.81 150 ARG B C 1
ATOM 2466 O O . ARG B 1 150 ? 10.602 4.004 6.07 1 98.81 150 ARG B O 1
ATOM 2473 N N . VAL B 1 151 ? 10.336 4.547 3.963 1 98.94 151 VAL B N 1
ATOM 2474 C CA . VAL B 1 151 ? 9.062 5.246 4.094 1 98.94 151 VAL B CA 1
ATOM 2475 C C . VAL B 1 151 ? 8.047 4.645 3.125 1 98.94 151 VAL B C 1
ATOM 2477 O O . VAL B 1 151 ? 8.32 4.508 1.932 1 98.94 151 VAL B O 1
ATOM 2480 N N . THR B 1 152 ? 6.914 4.309 3.652 1 98.81 152 THR B N 1
ATOM 2481 C CA . THR B 1 152 ? 5.855 3.697 2.855 1 98.81 152 THR B CA 1
ATOM 2482 C C . THR B 1 152 ? 4.559 4.492 2.977 1 98.81 152 THR B C 1
ATOM 2484 O O . THR B 1 152 ? 4.484 5.453 3.742 1 98.81 152 THR B O 1
ATOM 2487 N N . LYS B 1 153 ? 3.602 4.055 2.217 1 98.75 153 LYS B N 1
ATOM 2488 C CA . LYS B 1 153 ? 2.268 4.633 2.357 1 98.75 153 LYS B CA 1
ATOM 2489 C C . LYS B 1 153 ? 1.702 4.375 3.75 1 98.75 153 LYS B C 1
ATOM 2491 O O . LYS B 1 153 ? 0.952 5.195 4.281 1 98.75 153 LYS B O 1
ATOM 2496 N N . THR B 1 154 ? 2.131 3.312 4.355 1 98.56 154 THR B N 1
ATOM 2497 C CA . THR B 1 154 ? 1.781 3.068 5.75 1 98.56 154 THR B CA 1
ATOM 2498 C C . THR B 1 154 ? 2.365 4.152 6.652 1 98.56 154 THR B C 1
ATOM 2500 O O . THR B 1 154 ? 1.691 4.641 7.562 1 98.56 154 THR B O 1
ATOM 2503 N N . THR B 1 155 ? 3.568 4.543 6.398 1 98.69 155 THR B N 1
ATOM 2504 C CA . THR B 1 155 ? 4.223 5.602 7.152 1 98.69 155 THR B CA 1
ATOM 2505 C C . THR B 1 155 ? 3.451 6.914 7.027 1 98.69 155 THR B C 1
ATOM 2507 O O . THR B 1 155 ? 3.207 7.594 8.023 1 98.69 155 THR B O 1
ATOM 2510 N N . ILE B 1 156 ? 3.066 7.211 5.762 1 98.81 156 ILE B N 1
ATOM 2511 C CA . ILE B 1 156 ? 2.326 8.445 5.508 1 98.81 156 ILE B CA 1
ATOM 2512 C C . ILE B 1 156 ? 0.969 8.383 6.203 1 98.81 156 ILE B C 1
ATOM 2514 O O . ILE B 1 156 ? 0.508 9.383 6.762 1 98.81 156 ILE B O 1
ATOM 2518 N N . THR B 1 157 ? 0.324 7.23 6.164 1 98.69 157 THR B N 1
ATOM 2519 C CA . THR B 1 157 ? -0.971 7.039 6.805 1 98.69 157 THR B CA 1
ATOM 2520 C C . THR B 1 157 ? -0.869 7.281 8.312 1 98.69 157 THR B C 1
ATOM 2522 O O . THR B 1 157 ? -1.747 7.906 8.906 1 98.69 157 THR B O 1
ATOM 2525 N N . ARG B 1 158 ? 0.211 6.859 8.883 1 98.12 158 ARG B N 1
ATOM 2526 C CA . ARG B 1 158 ? 0.443 7.133 10.297 1 98.12 158 ARG B CA 1
ATOM 2527 C C . ARG B 1 158 ? 0.588 8.625 10.547 1 98.12 158 ARG B C 1
ATOM 2529 O O . ARG B 1 158 ? 0.055 9.148 11.531 1 98.12 158 ARG B O 1
ATOM 2536 N N . GLY B 1 159 ? 1.354 9.273 9.641 1 97.38 159 GLY B N 1
ATOM 2537 C CA . GLY B 1 159 ? 1.473 10.719 9.742 1 97.38 159 GLY B CA 1
ATOM 2538 C C . GLY B 1 159 ? 0.136 11.43 9.68 1 97.38 159 GLY B C 1
ATOM 2539 O O . GLY B 1 159 ? -0.107 12.375 10.43 1 97.38 159 GLY B O 1
ATOM 2540 N N . PHE B 1 160 ? -0.688 10.984 8.82 1 97.81 160 PHE B N 1
ATOM 2541 C CA . PHE B 1 160 ? -2.023 11.539 8.648 1 97.81 160 PHE B CA 1
ATOM 2542 C C . PHE B 1 160 ? -2.85 11.367 9.914 1 97.81 160 PHE B C 1
ATOM 2544 O O . PHE B 1 160 ? -3.49 12.32 10.375 1 97.81 160 PHE B O 1
ATOM 2551 N N . VAL B 1 161 ? -2.842 10.195 10.484 1 97.75 161 VAL B N 1
ATOM 2552 C CA . VAL B 1 161 ? -3.6 9.898 11.695 1 97.75 161 VAL B CA 1
ATOM 2553 C C . VAL B 1 161 ? -3.092 10.758 12.852 1 97.75 161 VAL B C 1
ATOM 2555 O O . VAL B 1 161 ? -3.883 11.273 13.641 1 97.75 161 VAL B O 1
ATOM 2558 N N . GLU B 1 162 ? -1.816 10.938 12.922 1 96.06 162 GLU B N 1
ATOM 2559 C CA . GLU B 1 162 ? -1.228 11.742 13.984 1 96.06 162 GLU B CA 1
ATOM 2560 C C . GLU B 1 162 ? -1.714 13.188 13.914 1 96.06 162 GLU B C 1
ATOM 2562 O O . GLU B 1 162 ? -1.925 13.836 14.945 1 96.06 162 GLU B O 1
ATOM 2567 N N . LEU B 1 163 ? -1.84 13.688 12.711 1 93.5 163 LEU B N 1
ATOM 2568 C CA . LEU B 1 163 ? -2.33 15.047 12.531 1 93.5 163 LEU B CA 1
ATOM 2569 C C . LEU B 1 163 ? -3.744 15.195 13.086 1 93.5 163 LEU B C 1
ATOM 2571 O O . LEU B 1 163 ? -4.102 16.25 13.609 1 93.5 163 LEU B O 1
ATOM 2575 N N . GLY B 1 164 ? -4.512 14.125 12.922 1 92.12 164 GLY B N 1
ATOM 2576 C CA . GLY B 1 164 ? -5.902 14.18 13.352 1 92.12 164 GLY B CA 1
ATOM 2577 C C . GLY B 1 164 ? -6.078 13.891 14.828 1 92.12 164 GLY B C 1
ATOM 2578 O O . GLY B 1 164 ? -7.133 14.188 15.398 1 92.12 164 GLY B O 1
ATOM 2579 N N . ASN B 1 165 ? -5.184 13.016 15.5 1 84.56 165 ASN B N 1
ATOM 2580 C CA . ASN B 1 165 ? -5.27 12.648 16.906 1 84.56 165 ASN B CA 1
ATOM 2581 C C . ASN B 1 165 ? -4.508 13.633 17.797 1 84.56 165 ASN B C 1
ATOM 2583 O O . ASN B 1 165 ? -4.629 13.602 19.016 1 84.56 165 ASN B O 1
ATOM 2587 N N . GLU B 1 166 ? -3.467 14.359 17.484 1 57.34 166 GLU B N 1
ATOM 2588 C CA . GLU B 1 166 ? -2.627 15.062 18.453 1 57.34 166 GLU B CA 1
ATOM 2589 C C . GLU B 1 166 ? -3.447 15.555 19.641 1 57.34 166 GLU B C 1
ATOM 2591 O O . GLU B 1 166 ? -4.199 16.531 19.531 1 57.34 166 GLU B O 1
ATOM 2596 N N . ILE B 1 167 ? -4.02 14.711 20.406 1 43.16 167 ILE B N 1
ATOM 2597 C CA . ILE B 1 167 ? -4.246 15.109 21.797 1 43.16 167 ILE B CA 1
ATOM 2598 C C . ILE B 1 167 ? -2.945 15.641 22.391 1 43.16 167 ILE B C 1
ATOM 2600 O O . ILE B 1 167 ? -1.9 14.992 22.297 1 43.16 167 ILE B O 1
ATOM 2604 N N . HIS B 1 168 ? -2.58 16.859 22.344 1 39.44 168 HIS B N 1
ATOM 2605 C CA . HIS B 1 168 ? -1.635 17.406 23.312 1 39.44 168 HIS B CA 1
ATOM 2606 C C . HIS B 1 168 ? -1.72 16.672 24.656 1 39.44 168 HIS B C 1
ATOM 2608 O O . HIS B 1 168 ? -2.797 16.562 25.234 1 39.44 168 HIS B O 1
ATOM 2614 N N . VAL B 1 169 ? -0.903 15.75 24.891 1 29.77 169 VAL B N 1
ATOM 2615 C CA . VAL B 1 169 ? -0.544 15.648 26.297 1 29.77 169 VAL B CA 1
ATOM 2616 C C . VAL B 1 169 ? -0.095 17.016 26.812 1 29.77 169 VAL B C 1
ATOM 2618 O O . VAL B 1 169 ? 0.609 17.75 26.109 1 29.77 169 VAL B O 1
#

InterPro domains:
  IPR000644 CBS domain [PF00571] (33-87)
  IPR000644 CBS domain [PF00571] (100-158)
  IPR000644 CBS domain [PS51371] (36-95)
  IPR000644 CBS domain [PS51371] (101-167)
  IPR000644 CBS domain [SM00116] (39-87)
  IPR000644 CBS domain [SM00116] (106-161)
  IPR046342 CBS domain superfamily [G3DSA:3.10.580.10] (15-169)
  IPR046342 CBS domain superfamily [SSF54631] (26-162)
  IPR051462 CBS domain-containing protein [PTHR48108] (31-158)

Nearest PDB structures (foldseek):
  3fv6-assembly1_B  TM=9.464E-01  e=1.862E-20  Bacillus subtilis
  4o9k-assembly1_B  TM=8.610E-01  e=1.886E-11  Methylococcus capsulatus str. Bath
  2p9m-assembly2_C  TM=8.914E-01  e=1.679E-10  Methanocaldococcus jannaschii DSM 2661
  4eaj-assembly1_C  TM=7.780E-01  e=4.684E-08  Rattus norvegicus
  5ufu-assembly1_C  TM=7.693E-01  e=1.649E-07  Rattus norvegicus

Radius of gyration: 25.23 Å; Cα contacts (8 Å, |Δi|>4): 611; chains: 2; bounding box: 69×94×59 Å

Foldseek 3Di:
DPPPPPPPPPPPPPCPPVNVVVVVVVLQQPAFCLVQFAAAAEDEQQAFLVVVVVSCVVVVHFKHFYAYPVQFTFFMDGVVQSVVVVPDPDDRRRHGCNVRTHGPPPAAAAERGGGPVVVVCCCVVVVHFKHFHWDWDDDPNDITTHGGGMDGVVSVVVVVVCSVPPPPD/DPPPPPPPPPPPPPCPPVNVVVVVVVLQQPAFCLVQFAAAAEDEQQAFLVVVVVSCVVVVHFKYFYAYPVQFTFFMDGVVQSVVVVPDPDDRRRHGCNVRTHGPPPAAAAERGGGPVVVVCCCVVVVHFKHFHWDWDDDPNDITTHGGGMDGPVSVVVVVVCSVPPPPD

Solvent-accessible surface area (backbone atoms only — not comparable to full-atom values): 18476 Å² total; per-residue (Å²): 133,81,78,76,79,73,74,67,65,46,54,14,55,75,71,46,76,72,46,54,49,50,52,34,22,49,59,42,55,64,37,37,30,60,83,59,44,41,82,59,50,76,45,50,43,76,39,20,40,44,55,51,52,50,49,32,61,74,68,68,51,59,59,39,36,22,23,40,99,84,62,26,62,40,31,38,41,38,51,66,52,52,40,57,52,51,70,45,90,64,63,41,76,75,34,39,35,65,78,67,36,50,42,68,87,76,61,71,68,44,41,49,84,37,33,40,48,58,53,44,48,49,32,61,76,68,70,45,64,65,27,46,22,37,42,83,42,78,54,94,91,33,85,38,32,38,72,74,14,27,43,33,37,67,46,45,34,50,54,44,44,46,52,48,56,64,66,78,126,134,82,77,75,78,74,75,68,64,45,54,12,55,75,72,45,76,72,46,57,48,49,52,34,23,50,58,43,54,65,37,36,29,62,83,59,44,41,80,58,51,76,46,49,44,76,38,21,40,43,55,48,52,51,50,32,62,73,70,68,52,60,60,38,38,22,23,41,98,84,61,26,64,40,30,39,42,38,52,68,51,52,38,58,53,51,72,45,91,64,63,42,75,76,35,40,35,65,78,69,36,50,42,67,87,76,61,71,69,44,39,50,82,37,32,41,49,59,53,44,48,49,30,60,75,69,70,46,63,64,28,47,21,38,43,84,43,78,52,94,91,33,87,37,32,38,73,75,15,27,42,34,37,66,46,45,33,50,52,44,44,47,53,47,53,66,64,79,124

Organism: NCBI:txid267746

Sequence (338 aa):
MAGFLDARPRVGYFYTGKDSNQLIKEEVNRKIVKDYKAPPIIIKESSSVYDAICTLFLEDVGTLFVLNGKGHLAGVVSRKDLLRAALGKQNLEDMPVSIIMTRMPNIITCMPDDSLLDAAKKLIDYQIDSLPVVRPTVEAGKTAYEVVGRVTKTTITRGFVELGNEIHVMAGFLDARPRVGYFYTGKDSNQLIKEEVNRKIVKDYKAPPIIIKESSSVYDAICTLFLEDVGTLFVLNGKGHLAGVVSRKDLLRAALGKQNLEDMPVSIIMTRMPNIITCMPDDSLLDAAKKLIDYQIDSLPVVRPTVEAGKTAYEVVGRVTKTTITRGFVELGNEIHV